Protein AF-A0A2N9MAU0-F1 (afdb_monomer)

Structure (mmCIF, N/CA/C/O backbone):
data_AF-A0A2N9MAU0-F1
#
_entry.id   AF-A0A2N9MAU0-F1
#
loop_
_atom_site.group_PDB
_atom_site.id
_atom_site.type_symbol
_atom_site.label_atom_id
_atom_site.label_alt_id
_atom_site.label_comp_id
_atom_site.label_asym_id
_atom_site.label_entity_id
_atom_site.label_seq_id
_atom_site.pdbx_PDB_ins_code
_atom_site.Cartn_x
_atom_site.Cartn_y
_atom_site.Cartn_z
_atom_site.occupancy
_atom_site.B_iso_or_equiv
_atom_site.auth_seq_id
_atom_site.auth_comp_id
_atom_site.auth_asym_id
_atom_site.auth_atom_id
_atom_site.pdbx_PDB_model_num
ATOM 1 N N . MET A 1 1 ? 0.879 -21.391 -25.773 1.00 65.50 1 MET A N 1
ATOM 2 C CA . MET A 1 1 ? 1.138 -20.990 -24.380 1.00 65.50 1 MET A CA 1
ATOM 3 C C . MET A 1 1 ? 0.069 -20.004 -23.925 1.00 65.50 1 MET A C 1
ATOM 5 O O . MET A 1 1 ? -0.002 -18.912 -24.496 1.00 65.50 1 MET A O 1
ATOM 9 N N . PRO A 1 2 ? -0.804 -20.419 -22.996 1.00 85.62 2 PRO A N 1
ATOM 10 C CA . PRO A 1 2 ? -1.676 -19.555 -22.210 1.00 85.62 2 PRO A CA 1
ATOM 11 C C . PRO A 1 2 ? -0.961 -18.333 -21.624 1.00 85.62 2 PRO A C 1
ATOM 13 O O . PRO A 1 2 ? 0.232 -18.361 -21.326 1.00 85.62 2 PRO A O 1
ATOM 16 N N . VAL A 1 3 ? -1.722 -17.258 -21.428 1.00 85.06 3 VAL A N 1
ATOM 17 C CA . VAL A 1 3 ? -1.251 -15.969 -20.896 1.00 85.06 3 VAL A CA 1
ATOM 18 C C . VAL A 1 3 ? -0.625 -16.118 -19.498 1.00 85.06 3 VAL A C 1
ATOM 20 O O . VAL A 1 3 ? 0.406 -15.516 -19.209 1.00 85.06 3 VAL A O 1
ATOM 23 N N . GLN A 1 4 ? -1.176 -16.995 -18.656 1.00 83.56 4 GLN A N 1
ATOM 24 C CA . GLN A 1 4 ? -0.613 -17.286 -17.334 1.00 83.56 4 GLN A CA 1
ATOM 25 C C . GLN A 1 4 ? 0.712 -18.063 -17.402 1.00 83.56 4 GLN A C 1
ATOM 27 O O . GLN A 1 4 ? 1.612 -17.825 -16.602 1.00 83.56 4 GLN A O 1
ATOM 32 N N . GLU A 1 5 ? 0.873 -18.964 -18.371 1.00 87.38 5 GLU A N 1
ATOM 33 C CA . GLU A 1 5 ? 2.132 -19.695 -18.559 1.00 87.38 5 GLU A CA 1
ATOM 34 C C . GLU A 1 5 ? 3.251 -18.768 -19.053 1.00 87.38 5 GLU A C 1
ATOM 36 O O . GLU A 1 5 ? 4.387 -18.903 -18.607 1.00 87.38 5 GLU A O 1
ATOM 41 N N . LEU A 1 6 ? 2.926 -17.768 -19.888 1.00 85.62 6 LEU A N 1
ATOM 42 C CA . LEU A 1 6 ? 3.852 -16.688 -20.267 1.00 85.62 6 LEU A CA 1
ATOM 43 C C . LEU A 1 6 ? 4.361 -15.920 -19.046 1.00 85.62 6 LEU A C 1
ATOM 45 O O . LEU A 1 6 ? 5.561 -15.678 -18.931 1.00 85.62 6 LEU A O 1
ATOM 49 N N . ALA A 1 7 ? 3.461 -15.575 -18.126 1.00 85.62 7 ALA A N 1
ATOM 50 C CA . ALA A 1 7 ? 3.820 -14.900 -16.886 1.00 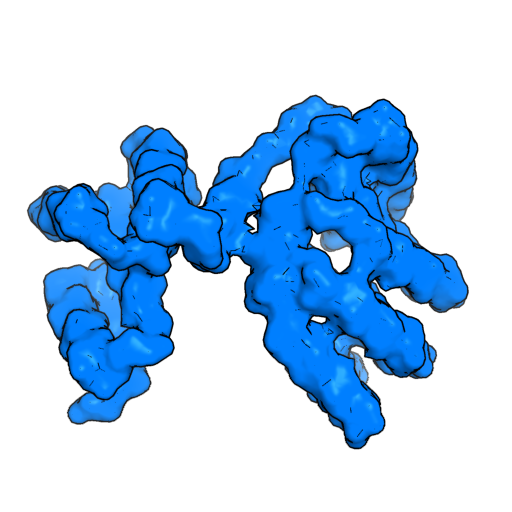85.62 7 ALA A CA 1
ATOM 51 C C . ALA A 1 7 ? 4.767 -15.735 -16.019 1.00 85.62 7 ALA A C 1
ATOM 53 O O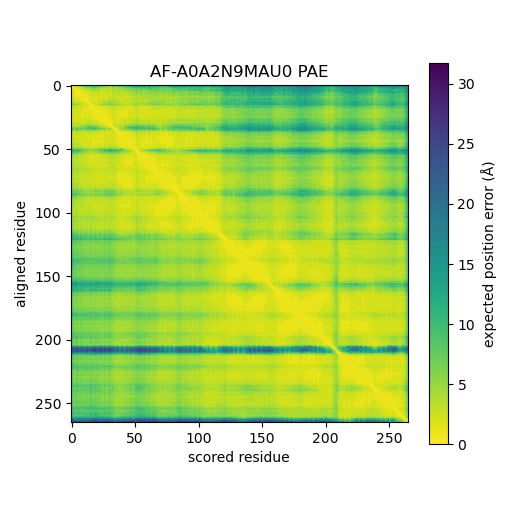 . ALA A 1 7 ? 5.795 -15.237 -15.569 1.00 85.62 7 ALA A O 1
ATOM 54 N N . ASN A 1 8 ? 4.420 -17.004 -15.803 1.00 87.25 8 ASN A N 1
ATOM 55 C CA . ASN A 1 8 ? 5.196 -17.901 -14.954 1.00 87.25 8 ASN A CA 1
ATOM 56 C C . ASN A 1 8 ? 6.583 -18.178 -15.559 1.00 87.25 8 ASN A C 1
ATOM 58 O O . ASN A 1 8 ? 7.582 -18.158 -14.846 1.00 87.25 8 ASN A O 1
ATOM 62 N N . ALA A 1 9 ? 6.657 -18.392 -16.876 1.00 89.56 9 ALA A N 1
ATOM 63 C CA . ALA A 1 9 ? 7.922 -18.597 -17.576 1.00 89.56 9 ALA A CA 1
ATOM 64 C C . ALA A 1 9 ? 8.821 -17.353 -17.511 1.00 89.56 9 ALA A C 1
ATOM 66 O O . ALA A 1 9 ? 10.016 -17.476 -17.250 1.00 89.56 9 ALA A O 1
ATOM 67 N N . ALA A 1 10 ? 8.255 -16.156 -17.695 1.00 90.44 10 ALA A N 1
ATOM 68 C CA . ALA A 1 10 ? 9.004 -14.911 -17.559 1.00 90.44 10 ALA A CA 1
ATOM 69 C C . ALA A 1 10 ? 9.575 -14.723 -16.146 1.00 90.44 10 ALA A C 1
ATOM 71 O O . ALA A 1 10 ? 10.727 -14.322 -16.004 1.00 90.44 10 ALA A O 1
ATOM 72 N N . GLU A 1 11 ? 8.800 -15.050 -15.109 1.00 88.38 11 GLU A N 1
ATOM 73 C CA . GLU A 1 11 ? 9.249 -14.950 -13.716 1.00 88.38 11 GLU A CA 1
ATOM 74 C C . GLU A 1 11 ? 10.459 -15.856 -13.450 1.00 88.38 11 GLU A C 1
ATOM 76 O O . GLU A 1 11 ? 11.456 -15.399 -12.895 1.00 88.38 11 GLU A O 1
ATOM 81 N N . LEU A 1 12 ? 10.423 -17.108 -13.924 1.00 89.50 12 LEU A N 1
ATOM 82 C CA . LEU A 1 12 ? 11.541 -18.053 -13.793 1.00 89.50 12 LEU A CA 1
ATOM 83 C C . LEU A 1 12 ? 12.806 -17.568 -14.515 1.00 89.50 12 LEU A C 1
ATOM 85 O O . LEU A 1 12 ? 13.921 -17.795 -14.048 1.00 89.50 12 LEU A O 1
ATOM 89 N N . LEU A 1 13 ? 12.636 -16.895 -15.652 1.00 91.56 13 LEU A N 1
ATOM 90 C CA . LEU A 1 13 ? 13.740 -16.418 -16.481 1.00 91.56 13 LEU A CA 1
ATOM 91 C C . LEU A 1 13 ? 14.280 -15.054 -16.040 1.00 91.56 13 LEU A C 1
ATOM 93 O O . LEU A 1 13 ? 15.379 -14.694 -16.444 1.00 91.56 13 LEU A O 1
ATOM 97 N N . SER A 1 14 ? 13.582 -14.312 -15.179 1.00 86.94 14 SER A N 1
ATOM 98 C CA . SER A 1 14 ? 14.003 -12.973 -14.727 1.00 86.94 14 SER A CA 1
ATOM 99 C C . SER A 1 14 ? 15.411 -12.953 -14.096 1.00 86.94 14 SER A C 1
ATOM 101 O O . SER A 1 14 ? 16.186 -12.003 -14.271 1.00 86.94 14 SER A O 1
ATOM 103 N N . ALA A 1 15 ? 15.795 -14.043 -13.428 1.00 84.56 15 ALA A N 1
ATOM 104 C CA . ALA A 1 15 ? 17.127 -14.215 -12.861 1.00 84.56 15 ALA A CA 1
ATOM 105 C C . ALA A 1 15 ? 18.172 -14.672 -13.896 1.00 84.56 15 ALA A C 1
ATOM 107 O O . ALA A 1 15 ? 19.302 -14.188 -13.861 1.00 84.56 15 ALA A O 1
ATOM 108 N N . ALA A 1 16 ? 17.799 -15.581 -14.803 1.00 87.81 16 ALA A N 1
ATOM 109 C CA . ALA A 1 16 ? 18.731 -16.311 -15.668 1.00 87.81 16 ALA A CA 1
ATOM 110 C C . ALA A 1 16 ? 18.896 -15.718 -17.081 1.00 87.81 16 ALA A C 1
ATOM 112 O O . ALA A 1 16 ? 19.994 -15.742 -17.626 1.00 87.81 16 ALA A O 1
ATOM 113 N N . ASP A 1 17 ? 17.821 -15.192 -17.670 1.00 93.12 17 ASP A N 1
ATOM 114 C CA . ASP A 1 17 ? 17.770 -14.647 -19.031 1.00 93.12 17 ASP A CA 1
ATOM 115 C C . ASP A 1 17 ? 16.733 -13.513 -19.096 1.00 93.12 17 ASP A C 1
ATOM 117 O O . ASP A 1 17 ? 15.560 -13.698 -19.445 1.00 93.12 17 ASP A O 1
ATOM 121 N N . LYS A 1 18 ? 17.175 -12.310 -18.717 1.00 93.19 18 LYS A N 1
ATOM 122 C CA . LYS A 1 18 ? 16.320 -11.118 -18.690 1.00 93.19 18 LYS A CA 1
ATOM 123 C C . LYS A 1 18 ? 15.778 -10.732 -20.075 1.00 93.19 18 LYS A C 1
ATOM 125 O O . LYS A 1 18 ? 14.587 -10.425 -20.140 1.00 93.19 18 LYS A O 1
ATOM 130 N N . PRO A 1 19 ? 16.559 -10.777 -21.176 1.00 95.81 19 PRO A N 1
ATOM 131 C CA . PRO A 1 19 ? 16.022 -10.542 -22.516 1.00 95.81 19 PRO A CA 1
ATOM 132 C C . PRO A 1 19 ? 14.880 -11.493 -22.894 1.00 95.81 19 PRO A C 1
ATOM 134 O O . PRO A 1 19 ? 13.866 -11.058 -23.450 1.00 95.81 19 PRO A O 1
ATOM 137 N N . LEU A 1 20 ? 15.007 -12.789 -22.585 1.00 95.00 20 LEU A N 1
ATOM 138 C CA . LEU A 1 20 ? 13.936 -13.743 -22.859 1.00 95.00 20 LEU A CA 1
ATOM 139 C C . LEU A 1 20 ? 12.726 -13.504 -21.953 1.00 95.00 20 LEU A C 1
ATOM 141 O O . LEU A 1 20 ? 11.597 -13.525 -22.446 1.00 95.00 20 LEU A O 1
ATOM 145 N N . ALA A 1 21 ? 12.943 -13.225 -20.665 1.00 95.56 21 ALA A N 1
ATOM 146 C CA . ALA A 1 21 ? 11.871 -12.855 -19.746 1.00 95.56 21 ALA A CA 1
ATOM 147 C C . ALA A 1 21 ? 11.079 -11.648 -20.273 1.00 95.56 21 ALA A C 1
ATOM 149 O O . ALA A 1 21 ? 9.853 -11.702 -20.361 1.00 95.56 21 ALA A O 1
ATOM 150 N N . GLU A 1 22 ? 11.768 -10.596 -20.717 1.00 96.25 22 GLU A N 1
ATOM 151 C CA . GLU A 1 22 ? 11.147 -9.400 -21.288 1.00 96.25 22 GLU A CA 1
ATOM 152 C C . GLU A 1 22 ? 10.294 -9.727 -22.516 1.00 96.25 22 GLU A C 1
ATOM 154 O O . GLU A 1 22 ? 9.134 -9.321 -22.605 1.00 96.25 22 GLU A O 1
ATOM 159 N N . LYS A 1 23 ? 10.836 -10.525 -23.443 1.00 96.00 23 LYS A N 1
ATOM 160 C CA . LYS A 1 23 ? 10.113 -10.960 -24.641 1.00 96.00 23 LYS A CA 1
ATOM 161 C C . LYS A 1 23 ? 8.807 -11.670 -24.280 1.00 96.00 23 LYS A C 1
ATOM 163 O O . LYS A 1 23 ? 7.787 -11.430 -24.925 1.00 96.00 23 LYS A O 1
ATOM 168 N N . LEU A 1 24 ? 8.823 -12.533 -23.265 1.00 94.75 24 LEU A N 1
ATOM 169 C CA . LEU A 1 24 ? 7.628 -13.244 -22.803 1.00 94.75 24 LEU A CA 1
ATOM 170 C C . LEU A 1 24 ? 6.616 -12.297 -22.146 1.00 94.75 24 LEU A C 1
ATOM 172 O O . LEU A 1 24 ? 5.418 -12.430 -22.400 1.00 94.75 24 LEU A O 1
ATOM 176 N N . LEU A 1 25 ? 7.076 -11.315 -21.364 1.00 94.38 25 LEU A N 1
ATOM 177 C CA . LEU A 1 25 ? 6.209 -10.294 -20.767 1.00 94.38 25 LEU A CA 1
ATOM 178 C C . LEU A 1 25 ? 5.526 -9.431 -21.834 1.00 94.38 25 LEU A C 1
ATOM 180 O O . LEU A 1 25 ? 4.312 -9.244 -21.771 1.00 94.38 25 LEU A O 1
ATOM 184 N N . LEU A 1 26 ? 6.267 -8.970 -22.846 1.00 94.25 26 LEU A N 1
ATOM 185 C CA . LEU A 1 26 ? 5.721 -8.185 -23.960 1.00 94.25 26 LEU A CA 1
ATOM 186 C C . LEU A 1 26 ? 4.721 -8.996 -24.797 1.00 94.25 26 LEU A C 1
ATOM 188 O O . LEU A 1 26 ? 3.679 -8.482 -25.204 1.00 94.25 26 LEU A O 1
ATOM 192 N N . GLN A 1 27 ? 4.992 -10.287 -25.019 1.00 93.56 27 GLN A N 1
ATOM 193 C CA . GLN A 1 27 ? 4.034 -11.190 -25.666 1.00 93.56 27 GLN A CA 1
ATOM 194 C C . GLN A 1 27 ? 2.764 -11.383 -24.833 1.00 93.56 27 GLN A C 1
ATOM 196 O O . GLN A 1 27 ? 1.671 -11.437 -25.396 1.00 93.56 27 GLN A O 1
ATOM 201 N N . GLY A 1 28 ? 2.901 -11.495 -23.510 1.00 91.88 28 GLY A N 1
ATOM 202 C CA . GLY A 1 28 ? 1.774 -11.538 -22.582 1.00 91.88 28 GLY A CA 1
ATOM 203 C C . GLY A 1 28 ? 0.926 -10.273 -22.671 1.00 91.88 28 GLY A C 1
ATOM 204 O O . GLY A 1 28 ? -0.283 -10.367 -22.867 1.00 91.88 28 GLY A O 1
ATOM 205 N N . GLN A 1 29 ? 1.567 -9.105 -22.636 1.00 92.12 29 GLN A N 1
ATOM 206 C CA . GLN A 1 29 ? 0.907 -7.802 -22.731 1.00 92.12 29 GLN A CA 1
ATOM 207 C C . GLN A 1 29 ? 0.140 -7.619 -24.039 1.00 92.12 29 GLN A C 1
ATOM 209 O O . GLN A 1 29 ? -0.999 -7.167 -24.021 1.00 92.12 29 GLN A O 1
ATOM 214 N N . ALA A 1 30 ? 0.721 -8.021 -25.171 1.00 91.38 30 ALA A N 1
ATOM 215 C CA . ALA A 1 30 ? 0.041 -7.936 -26.461 1.00 91.38 30 ALA A CA 1
ATOM 216 C C . ALA A 1 30 ? -1.213 -8.829 -26.539 1.00 91.38 30 ALA A C 1
ATOM 218 O O . ALA A 1 30 ? -2.140 -8.526 -27.286 1.00 91.38 30 ALA A O 1
ATOM 219 N N . ARG A 1 31 ? -1.243 -9.939 -25.789 1.00 90.88 31 ARG A N 1
ATOM 220 C CA . ARG A 1 31 ? -2.365 -10.894 -25.769 1.00 90.88 31 ARG A CA 1
ATOM 221 C C . ARG A 1 31 ? -3.424 -10.567 -24.727 1.00 90.88 31 ARG A C 1
ATOM 223 O O . ARG A 1 31 ? -4.573 -10.954 -24.905 1.00 90.88 31 ARG A O 1
ATOM 230 N N . ASP A 1 32 ? -3.031 -9.897 -23.653 1.00 88.75 32 ASP A N 1
ATOM 231 C CA . ASP A 1 32 ? -3.916 -9.483 -22.574 1.00 88.75 32 ASP A CA 1
ATOM 232 C C . ASP A 1 32 ? -3.514 -8.090 -22.061 1.00 88.75 32 ASP A C 1
ATOM 234 O O . ASP A 1 32 ? -2.823 -7.972 -21.043 1.00 88.75 32 ASP A O 1
ATOM 238 N N . PRO A 1 33 ? -3.924 -7.021 -22.768 1.00 85.12 33 PRO A N 1
ATOM 239 C CA . PRO A 1 33 ? -3.512 -5.657 -22.444 1.00 85.12 33 PRO A CA 1
ATOM 240 C C . PRO A 1 33 ? -4.061 -5.136 -21.112 1.00 85.12 33 PRO A C 1
ATOM 242 O O . PRO A 1 33 ? -3.547 -4.153 -20.592 1.00 85.12 33 PRO A O 1
ATOM 245 N N . GLN A 1 34 ? -5.111 -5.762 -20.567 1.00 79.88 34 GLN A N 1
ATOM 246 C CA . GLN A 1 34 ? -5.755 -5.327 -19.321 1.00 79.88 34 GLN A CA 1
ATOM 247 C C . GLN A 1 34 ? -5.081 -5.903 -18.068 1.00 79.88 34 GLN A C 1
ATOM 249 O O . GLN A 1 34 ? -5.390 -5.498 -16.946 1.00 79.88 34 GLN A O 1
ATOM 254 N N . SER A 1 35 ? -4.165 -6.853 -18.245 1.00 82.50 35 SER A N 1
ATOM 255 C CA . SER A 1 35 ? -3.421 -7.472 -17.154 1.00 82.50 35 SER A CA 1
ATOM 256 C C . SER A 1 35 ? -2.265 -6.605 -16.648 1.00 82.50 35 SER A C 1
ATOM 258 O O . SER A 1 35 ? -1.785 -5.689 -17.309 1.00 82.50 35 SER A O 1
ATOM 260 N N . LYS A 1 36 ? -1.745 -6.955 -15.466 1.00 85.00 36 LYS A N 1
ATOM 261 C CA . LYS A 1 36 ? -0.691 -6.223 -14.731 1.00 85.00 36 LYS A CA 1
ATOM 262 C C . LYS A 1 36 ? 0.729 -6.397 -15.317 1.00 85.00 36 LYS A C 1
ATOM 264 O O . LYS A 1 36 ? 1.701 -6.510 -14.568 1.00 85.00 36 LYS A O 1
ATOM 269 N N . TRP A 1 37 ? 0.872 -6.465 -16.642 1.00 91.44 37 TRP A N 1
ATOM 270 C CA . TRP A 1 37 ? 2.166 -6.614 -17.330 1.00 91.44 37 TRP A CA 1
ATOM 271 C C . TRP A 1 37 ? 3.139 -5.455 -17.103 1.00 91.44 37 TRP A C 1
ATOM 273 O O . TRP A 1 37 ? 4.309 -5.751 -16.840 1.00 91.44 37 TRP A O 1
ATOM 283 N N . PRO A 1 38 ? 2.697 -4.178 -17.103 1.00 93.31 38 PRO A N 1
ATOM 284 C CA . PRO A 1 38 ? 3.580 -3.047 -16.818 1.00 93.31 38 PRO A CA 1
ATOM 285 C C . PRO A 1 38 ? 4.306 -3.179 -15.476 1.00 93.31 38 PRO A C 1
ATOM 287 O O . PRO A 1 38 ? 5.494 -2.877 -15.384 1.00 93.31 38 PRO A O 1
ATOM 290 N N . ARG A 1 39 ? 3.647 -3.742 -14.450 1.00 92.19 39 ARG A N 1
ATOM 291 C CA . ARG A 1 39 ? 4.281 -4.004 -13.146 1.00 92.19 39 ARG A CA 1
ATOM 292 C C . ARG A 1 39 ? 5.418 -5.015 -13.239 1.00 92.19 39 ARG A C 1
ATOM 294 O O . ARG A 1 39 ? 6.479 -4.811 -12.655 1.00 92.19 39 ARG A O 1
ATOM 301 N N . ARG A 1 40 ? 5.204 -6.115 -13.969 1.00 93.25 40 ARG A N 1
ATOM 302 C CA . ARG A 1 40 ? 6.226 -7.160 -14.148 1.00 93.25 40 ARG A CA 1
ATOM 303 C C . ARG A 1 40 ? 7.424 -6.629 -14.929 1.00 93.25 40 ARG A C 1
ATOM 305 O O . ARG A 1 40 ? 8.556 -6.876 -14.531 1.00 93.25 40 ARG A O 1
ATOM 312 N N . LEU A 1 41 ? 7.175 -5.854 -15.987 1.00 95.56 41 LEU A N 1
ATOM 313 C CA . LEU A 1 41 ? 8.226 -5.184 -16.758 1.00 95.56 41 LEU A CA 1
ATOM 314 C C . LEU A 1 41 ? 8.993 -4.171 -15.902 1.00 95.56 41 LEU A C 1
ATOM 316 O O . LEU A 1 41 ? 10.220 -4.192 -15.890 1.00 95.56 41 LEU A O 1
ATOM 320 N N . GLY A 1 42 ? 8.288 -3.338 -15.131 1.00 95.81 42 GLY A N 1
ATOM 321 C CA . GLY A 1 42 ? 8.910 -2.363 -14.236 1.00 95.81 42 GLY A CA 1
ATOM 322 C C . GLY A 1 42 ? 9.832 -3.019 -13.204 1.00 95.81 42 GLY A C 1
ATOM 323 O O . GLY A 1 42 ? 10.959 -2.565 -13.015 1.00 95.81 42 GLY A O 1
ATOM 324 N N . ARG A 1 43 ? 9.400 -4.133 -12.596 1.00 94.81 43 ARG A N 1
ATOM 325 C CA . ARG A 1 43 ? 10.244 -4.929 -11.691 1.00 94.81 43 ARG A CA 1
ATOM 326 C C . ARG A 1 43 ? 11.459 -5.524 -12.411 1.00 94.81 43 ARG A C 1
ATOM 328 O O . ARG A 1 43 ? 12.572 -5.356 -11.923 1.00 94.81 43 ARG A O 1
ATOM 335 N N . LEU A 1 44 ? 11.268 -6.155 -13.575 1.00 95.62 44 LEU A N 1
ATOM 336 C CA . LEU A 1 44 ? 12.361 -6.743 -14.363 1.00 95.62 44 LEU A CA 1
ATOM 337 C C . LEU A 1 44 ? 13.434 -5.700 -14.709 1.00 95.62 44 LEU A C 1
ATOM 339 O O . LEU A 1 44 ? 14.629 -5.977 -14.605 1.00 95.62 44 LEU A O 1
ATOM 343 N N . TYR A 1 45 ? 13.022 -4.495 -15.108 1.00 96.75 45 TYR A N 1
ATOM 344 C CA . TYR A 1 45 ? 13.956 -3.415 -15.414 1.00 96.75 45 TYR A CA 1
ATOM 345 C C . TYR A 1 45 ? 14.655 -2.873 -14.167 1.00 96.75 45 TYR A C 1
ATOM 347 O O . TYR A 1 45 ? 15.854 -2.622 -14.223 1.00 96.75 45 TYR A O 1
ATOM 355 N N . ALA A 1 46 ? 13.968 -2.748 -13.031 1.00 95.25 46 ALA A N 1
ATOM 356 C CA . ALA A 1 46 ? 14.611 -2.357 -11.778 1.00 95.25 46 ALA A CA 1
ATOM 357 C C . ALA A 1 46 ? 15.672 -3.378 -11.322 1.00 95.25 46 ALA A C 1
ATOM 359 O O . ALA A 1 46 ? 16.783 -3.001 -10.952 1.00 95.25 46 ALA A O 1
ATOM 360 N N . GLU A 1 47 ? 15.361 -4.673 -11.413 1.00 93.06 47 GLU A N 1
ATOM 361 C CA . GLU A 1 47 ? 16.300 -5.761 -11.112 1.00 93.06 47 GLU A CA 1
ATOM 362 C C . GLU A 1 47 ? 17.480 -5.798 -12.090 1.00 93.06 47 GLU A C 1
ATOM 364 O O . GLU A 1 47 ? 18.599 -6.128 -11.700 1.00 93.06 47 GLU A O 1
ATOM 369 N N . ALA A 1 48 ? 17.255 -5.447 -13.360 1.00 94.69 48 ALA A N 1
ATOM 370 C CA . ALA A 1 48 ? 18.325 -5.286 -14.337 1.00 94.69 48 ALA A CA 1
ATOM 371 C C . ALA A 1 48 ? 19.289 -4.166 -13.948 1.00 94.69 48 ALA A C 1
ATOM 373 O O . ALA A 1 48 ? 20.496 -4.382 -13.985 1.00 94.69 48 ALA A O 1
ATOM 374 N N . LEU A 1 49 ? 18.765 -3.003 -13.545 1.00 94.69 49 LEU A N 1
ATOM 375 C CA . LEU A 1 49 ? 19.584 -1.868 -13.117 1.00 94.69 49 LEU A CA 1
ATOM 376 C C . LEU A 1 49 ? 20.443 -2.215 -11.898 1.00 94.69 49 LEU A C 1
ATOM 378 O O . LEU A 1 49 ? 21.619 -1.875 -11.875 1.00 94.69 49 LEU A O 1
ATOM 382 N N . ALA A 1 50 ? 19.878 -2.917 -10.913 1.00 90.56 50 ALA A N 1
ATOM 383 C CA . ALA A 1 50 ? 20.593 -3.325 -9.702 1.00 90.56 50 ALA A CA 1
ATOM 384 C C . ALA A 1 50 ? 21.516 -4.551 -9.894 1.00 90.56 50 ALA A C 1
ATOM 386 O O . ALA A 1 50 ? 22.235 -4.929 -8.968 1.00 90.56 50 ALA A O 1
ATOM 387 N N . GLY A 1 51 ? 21.462 -5.209 -11.055 1.00 87.00 51 GLY A N 1
ATOM 388 C CA . GLY A 1 51 ? 22.187 -6.443 -11.348 1.00 87.00 51 GLY A CA 1
ATOM 389 C C . GLY A 1 51 ? 23.575 -6.233 -11.963 1.00 87.00 51 GLY A C 1
ATOM 390 O O . GLY A 1 51 ? 23.986 -5.124 -12.285 1.00 87.00 51 GLY A O 1
ATOM 391 N N . ALA A 1 52 ? 24.302 -7.337 -12.164 1.00 76.44 52 ALA A N 1
ATOM 392 C CA . ALA A 1 52 ? 25.663 -7.320 -12.714 1.00 76.44 52 ALA A CA 1
ATOM 393 C C . ALA A 1 52 ? 25.734 -7.236 -14.256 1.00 76.44 52 ALA A C 1
ATOM 395 O O . ALA A 1 52 ? 26.800 -6.960 -14.806 1.00 76.44 52 ALA A O 1
ATOM 396 N N . ASP A 1 53 ? 24.630 -7.484 -14.972 1.00 87.06 53 ASP A N 1
ATOM 397 C CA . ASP A 1 53 ? 24.593 -7.411 -16.439 1.00 87.06 53 ASP A CA 1
ATOM 398 C C . ASP A 1 53 ? 24.473 -5.955 -16.912 1.00 87.06 53 ASP A C 1
ATOM 400 O O . ASP A 1 53 ? 23.379 -5.418 -17.101 1.00 87.06 53 ASP A O 1
ATOM 404 N N . ALA A 1 54 ? 25.625 -5.320 -17.126 1.00 87.94 54 ALA A N 1
ATOM 405 C CA . ALA A 1 54 ? 25.709 -3.927 -17.553 1.00 87.94 54 ALA A CA 1
ATOM 406 C C . ALA A 1 54 ? 25.075 -3.663 -18.934 1.00 87.94 54 ALA A C 1
ATOM 408 O O . ALA A 1 54 ? 24.574 -2.562 -19.179 1.00 87.94 54 ALA A O 1
ATOM 409 N N . ALA A 1 55 ? 25.083 -4.646 -19.844 1.00 92.38 55 ALA A N 1
ATOM 410 C CA . ALA A 1 55 ? 24.538 -4.468 -21.187 1.00 92.38 55 ALA A CA 1
ATOM 411 C C . ALA A 1 55 ? 23.010 -4.389 -21.137 1.00 92.38 55 ALA A C 1
ATOM 413 O O . ALA A 1 55 ? 22.414 -3.455 -21.682 1.00 92.38 55 ALA A O 1
ATOM 414 N N . TYR A 1 56 ? 22.377 -5.325 -20.427 1.00 93.56 56 TYR A N 1
ATOM 415 C CA . TYR A 1 56 ? 20.930 -5.306 -20.263 1.00 93.56 56 TYR A CA 1
ATOM 416 C C . TYR A 1 56 ? 20.465 -4.179 -19.328 1.00 93.56 56 TYR A C 1
ATOM 418 O O . TYR A 1 56 ? 19.441 -3.555 -19.605 1.00 93.56 56 TYR A O 1
ATOM 426 N N . ALA A 1 57 ? 21.236 -3.825 -18.293 1.00 94.19 57 ALA A N 1
ATOM 427 C CA . ALA A 1 57 ? 20.953 -2.662 -17.447 1.00 94.19 57 ALA A CA 1
ATOM 428 C C . ALA A 1 57 ? 20.868 -1.358 -18.261 1.00 94.19 57 ALA A C 1
ATOM 430 O O . ALA A 1 57 ? 19.939 -0.571 -18.080 1.00 94.19 57 ALA A O 1
ATOM 431 N N . LYS A 1 58 ? 21.787 -1.147 -19.216 1.00 95.00 58 LYS A N 1
ATOM 432 C CA . LYS A 1 58 ? 21.757 0.023 -20.108 1.00 95.00 58 LYS A CA 1
ATOM 433 C C . LYS A 1 58 ? 20.496 0.053 -20.976 1.00 95.00 58 LYS A C 1
ATOM 435 O O . LYS A 1 58 ? 19.879 1.107 -21.116 1.00 95.00 58 LYS A O 1
ATOM 440 N N . LEU A 1 59 ? 20.093 -1.095 -21.524 1.00 95.56 59 LEU A N 1
ATOM 441 C CA . LEU A 1 59 ? 18.853 -1.209 -22.300 1.00 95.56 59 LEU A CA 1
ATOM 442 C C . LEU A 1 59 ? 17.617 -0.946 -21.432 1.00 95.56 59 LEU A C 1
ATOM 444 O O . LEU A 1 59 ? 16.733 -0.197 -21.839 1.00 95.56 59 LEU A O 1
ATOM 448 N N . ALA A 1 60 ? 17.567 -1.517 -20.228 1.00 96.19 60 ALA A N 1
ATOM 449 C CA . ALA A 1 60 ? 16.488 -1.293 -19.272 1.00 96.19 60 ALA A CA 1
ATOM 450 C C . ALA A 1 60 ? 16.370 0.194 -18.901 1.00 96.19 60 ALA A C 1
ATOM 452 O O . ALA A 1 60 ? 15.270 0.746 -18.906 1.00 96.19 60 ALA A O 1
ATOM 453 N N . ARG A 1 61 ? 17.505 0.867 -18.656 1.00 95.81 61 ARG A N 1
ATOM 454 C CA . ARG A 1 61 ? 17.551 2.308 -18.380 1.00 95.81 61 ARG A CA 1
ATOM 455 C C . ARG A 1 61 ? 16.950 3.120 -19.524 1.00 95.81 61 ARG A C 1
ATOM 457 O O . ARG A 1 61 ? 16.079 3.946 -19.270 1.00 95.81 61 ARG A O 1
ATOM 464 N N . GLN A 1 62 ? 17.376 2.849 -20.757 1.00 96.88 62 GLN A N 1
ATOM 465 C CA . GLN A 1 62 ? 16.873 3.533 -21.948 1.00 96.88 62 GLN A CA 1
ATOM 466 C C . GLN A 1 62 ? 15.360 3.333 -22.114 1.00 96.88 62 GLN A C 1
ATOM 468 O O . GLN A 1 62 ? 14.622 4.300 -22.280 1.00 96.88 62 GLN A O 1
ATOM 473 N N . LYS A 1 63 ? 14.873 2.092 -21.988 1.00 97.06 63 LYS A N 1
ATOM 474 C CA . LYS A 1 63 ? 13.437 1.784 -22.096 1.00 97.06 63 LYS A CA 1
ATOM 475 C C . LYS A 1 63 ? 12.608 2.518 -21.050 1.00 97.06 63 LYS A C 1
ATOM 477 O O . LYS A 1 63 ? 11.522 2.999 -21.351 1.00 97.06 63 LYS A O 1
ATOM 482 N N . LEU A 1 64 ? 13.121 2.625 -19.827 1.00 97.19 64 LEU A N 1
ATOM 483 C CA . LEU A 1 64 ? 12.477 3.400 -18.774 1.00 97.19 64 LEU A CA 1
ATOM 484 C C . LEU A 1 64 ? 12.492 4.907 -19.074 1.00 97.19 64 LEU A C 1
ATOM 486 O O . LEU A 1 64 ? 11.502 5.583 -18.824 1.00 97.19 64 LEU A O 1
ATOM 490 N N . GLU A 1 65 ? 13.575 5.449 -19.630 1.00 95.25 65 GLU A N 1
ATOM 491 C CA . GLU A 1 65 ? 13.656 6.866 -20.021 1.00 95.25 65 GLU A CA 1
ATOM 492 C C . GLU A 1 65 ? 12.734 7.225 -21.196 1.00 95.25 65 GLU A C 1
ATOM 494 O O . GLU A 1 65 ? 12.231 8.348 -21.262 1.00 95.25 65 GLU A O 1
ATOM 499 N N . GLU A 1 66 ? 12.476 6.283 -22.098 1.00 96.31 66 GLU A N 1
ATOM 500 C CA . GLU A 1 66 ? 11.583 6.448 -23.251 1.00 96.31 66 GLU A CA 1
ATOM 501 C C . GLU A 1 66 ? 10.117 6.107 -22.927 1.00 96.31 66 GLU A C 1
ATOM 503 O O . GLU A 1 66 ? 9.215 6.470 -23.684 1.00 96.31 66 GLU A O 1
ATOM 508 N N . SER A 1 67 ? 9.859 5.442 -21.796 1.00 96.50 67 SER A N 1
ATOM 509 C CA . SER A 1 67 ? 8.521 4.984 -21.424 1.00 96.50 67 SER A CA 1
ATOM 510 C C . SER A 1 67 ? 7.538 6.143 -21.233 1.00 96.50 67 SER A C 1
ATOM 512 O O . SER A 1 67 ? 7.851 7.173 -20.625 1.00 96.50 67 SER A O 1
ATOM 514 N N . GLN A 1 68 ? 6.319 5.919 -21.723 1.00 96.19 68 GLN A N 1
ATOM 515 C CA . GLN A 1 68 ? 5.128 6.735 -21.469 1.00 96.19 68 GLN A CA 1
ATOM 516 C C . GLN A 1 68 ? 4.081 5.971 -20.642 1.00 96.19 68 GLN A C 1
ATOM 518 O O . GLN A 1 68 ? 2.955 6.431 -20.491 1.00 96.19 68 GLN A O 1
ATOM 523 N N . ASP A 1 69 ? 4.439 4.790 -20.129 1.00 95.50 69 ASP A N 1
ATOM 524 C CA . ASP A 1 69 ? 3.572 3.971 -19.286 1.00 95.50 69 ASP A CA 1
ATOM 525 C C . ASP A 1 69 ? 3.792 4.343 -17.804 1.00 95.50 69 ASP A C 1
ATOM 527 O O . ASP A 1 69 ? 4.855 4.030 -17.243 1.00 95.50 69 ASP A O 1
ATOM 531 N N . PRO A 1 70 ? 2.823 5.020 -17.154 1.00 95.88 70 PRO A N 1
ATOM 532 C CA . PRO A 1 70 ? 2.961 5.459 -15.771 1.00 95.88 70 PRO A CA 1
ATOM 533 C C . PRO A 1 70 ? 2.976 4.289 -14.779 1.00 95.88 70 PRO A C 1
ATOM 535 O O . PRO A 1 70 ? 3.618 4.396 -13.737 1.00 95.88 70 PRO A O 1
ATOM 538 N N . GLU A 1 71 ? 2.322 3.160 -15.070 1.00 95.19 71 GLU A N 1
ATOM 539 C CA . GLU A 1 71 ? 2.334 1.996 -14.175 1.00 95.19 71 GLU A CA 1
ATOM 540 C C . GLU A 1 71 ? 3.696 1.293 -14.207 1.00 95.19 71 GLU A C 1
ATOM 542 O O . GLU A 1 71 ? 4.220 0.896 -13.157 1.00 95.19 71 GLU A O 1
ATOM 547 N N . LEU A 1 72 ? 4.300 1.195 -15.394 1.00 96.62 72 LEU A N 1
ATOM 548 C CA . LEU A 1 72 ? 5.662 0.694 -15.567 1.00 96.62 72 LEU A CA 1
ATOM 549 C C . LEU A 1 72 ? 6.662 1.570 -14.803 1.00 96.62 72 LEU A C 1
ATOM 551 O O . LEU A 1 72 ? 7.455 1.048 -14.016 1.00 96.62 72 LEU A O 1
ATOM 555 N N . LEU A 1 73 ? 6.596 2.892 -14.993 1.00 98.19 73 LEU A N 1
ATOM 556 C CA . LEU A 1 73 ? 7.487 3.859 -14.347 1.00 98.19 73 LEU A CA 1
ATOM 557 C C . LEU A 1 73 ? 7.320 3.888 -12.825 1.00 98.19 73 LEU A C 1
ATOM 559 O O . LEU A 1 73 ? 8.316 3.846 -12.108 1.00 98.19 73 LEU A O 1
ATOM 563 N N . ALA A 1 74 ? 6.083 3.894 -12.323 1.00 97.25 74 ALA A N 1
ATOM 564 C CA . ALA A 1 74 ? 5.805 3.841 -10.890 1.00 97.25 74 ALA A CA 1
ATOM 565 C C . ALA A 1 74 ? 6.374 2.571 -10.246 1.00 97.25 74 ALA A C 1
ATOM 567 O O . ALA A 1 74 ? 7.001 2.624 -9.186 1.00 97.25 74 ALA A O 1
ATOM 568 N N . THR A 1 75 ? 6.188 1.424 -10.907 1.00 96.25 75 THR A N 1
ATOM 569 C CA . THR A 1 75 ? 6.677 0.142 -10.394 1.00 96.25 75 THR A CA 1
ATOM 570 C C . THR A 1 75 ? 8.200 0.082 -10.423 1.00 96.25 75 THR A C 1
ATOM 572 O O . THR A 1 75 ? 8.813 -0.247 -9.409 1.00 96.25 75 THR A O 1
ATOM 575 N N . ALA A 1 76 ? 8.822 0.438 -11.550 1.00 97.38 76 ALA A N 1
ATOM 576 C CA . ALA A 1 76 ? 10.276 0.491 -11.659 1.00 97.38 76 ALA A CA 1
ATOM 577 C C . ALA A 1 76 ? 10.875 1.462 -10.637 1.00 97.38 76 ALA A C 1
ATOM 579 O O . ALA A 1 76 ? 11.822 1.110 -9.941 1.00 97.38 76 ALA A O 1
ATOM 580 N N . GLY A 1 77 ? 10.282 2.649 -10.492 1.00 97.31 77 GLY A N 1
ATOM 581 C CA . GLY A 1 77 ? 10.713 3.660 -9.536 1.00 97.31 77 GLY A CA 1
ATOM 582 C C . GLY A 1 77 ? 10.724 3.150 -8.098 1.00 97.31 77 GLY A C 1
ATOM 583 O O . GLY A 1 77 ? 11.731 3.298 -7.409 1.00 97.31 77 GLY A O 1
ATOM 584 N N . HIS A 1 78 ? 9.661 2.460 -7.676 1.00 95.19 78 HIS A N 1
ATOM 585 C CA . HIS A 1 78 ? 9.600 1.839 -6.353 1.00 95.19 78 HIS A CA 1
ATOM 586 C C . HIS A 1 78 ? 10.711 0.802 -6.132 1.00 95.19 78 HIS A C 1
ATOM 588 O O . HIS A 1 78 ? 11.427 0.877 -5.135 1.00 95.19 78 HIS A O 1
ATOM 594 N N . PHE A 1 79 ? 10.887 -0.146 -7.058 1.00 95.00 79 PHE A N 1
ATOM 595 C CA . PHE A 1 79 ? 11.893 -1.200 -6.894 1.00 95.00 79 PHE A CA 1
ATOM 596 C C . PHE A 1 79 ? 13.323 -0.656 -6.957 1.00 95.00 79 PHE A C 1
ATOM 598 O O . PHE A 1 79 ? 14.170 -1.089 -6.178 1.00 95.00 79 PHE A O 1
ATOM 605 N N . VAL A 1 80 ? 13.587 0.318 -7.834 1.00 96.31 80 VAL A N 1
ATOM 606 C CA . VAL A 1 80 ? 14.880 1.011 -7.912 1.00 96.31 80 VAL A CA 1
ATOM 607 C C . VAL A 1 80 ? 15.168 1.755 -6.607 1.00 96.31 80 VAL A C 1
ATOM 609 O O . VAL A 1 80 ? 16.278 1.643 -6.089 1.00 96.31 80 VAL A O 1
ATOM 612 N N . PHE A 1 81 ? 14.170 2.434 -6.030 1.00 95.81 81 PHE A N 1
ATOM 613 C CA . PHE A 1 81 ? 14.306 3.142 -4.756 1.00 95.81 81 PHE A CA 1
ATOM 614 C C . PHE A 1 81 ? 14.738 2.221 -3.608 1.00 95.81 81 PHE A C 1
ATOM 616 O O . PHE A 1 81 ? 15.584 2.601 -2.803 1.00 95.81 81 PHE A O 1
ATOM 623 N N . THR A 1 82 ? 14.169 1.015 -3.536 1.00 91.56 82 THR A N 1
ATOM 624 C CA . THR A 1 82 ? 14.468 0.030 -2.481 1.00 91.56 82 THR A CA 1
ATOM 625 C C . THR A 1 82 ? 15.670 -0.866 -2.785 1.00 91.56 82 THR A C 1
ATOM 627 O O . THR A 1 82 ? 16.004 -1.734 -1.983 1.00 91.56 82 THR A O 1
ATOM 630 N N . SER A 1 83 ? 16.283 -0.722 -3.960 1.00 91.00 83 SER A N 1
ATOM 631 C CA . SER A 1 83 ? 17.411 -1.555 -4.378 1.00 91.00 83 SER A CA 1
ATOM 632 C C . SER A 1 83 ? 18.742 -1.065 -3.800 1.00 91.00 83 SER A C 1
ATOM 634 O O . SER A 1 83 ? 18.860 0.062 -3.327 1.00 91.00 83 SER A O 1
ATOM 636 N N . ASN A 1 84 ? 19.780 -1.897 -3.918 1.00 87.31 84 ASN A N 1
ATOM 637 C CA . ASN A 1 84 ? 21.157 -1.528 -3.566 1.00 87.31 84 ASN A CA 1
ATOM 638 C C . ASN A 1 84 ? 21.876 -0.734 -4.677 1.00 87.31 84 ASN A C 1
ATOM 640 O O . ASN A 1 84 ? 23.097 -0.582 -4.628 1.00 87.31 84 ASN A O 1
ATOM 644 N N . LEU A 1 85 ? 21.153 -0.273 -5.705 1.00 89.25 85 LEU A N 1
ATOM 645 C CA . LEU A 1 85 ? 21.723 0.526 -6.786 1.00 89.25 85 LEU A CA 1
ATOM 646 C C . LEU A 1 85 ? 22.289 1.847 -6.225 1.00 89.25 85 LEU A C 1
ATOM 648 O O . LEU A 1 85 ? 21.565 2.549 -5.510 1.00 89.25 85 LEU A O 1
ATOM 652 N N . PRO A 1 86 ? 23.531 2.240 -6.573 1.00 89.75 86 PRO A N 1
ATOM 653 C CA . PRO A 1 86 ? 24.030 3.582 -6.287 1.00 89.75 86 PRO A CA 1
ATOM 654 C C . PRO A 1 86 ? 23.077 4.646 -6.841 1.00 89.75 86 PRO A C 1
ATOM 656 O O . PRO A 1 86 ? 22.623 4.546 -7.977 1.00 89.75 86 PRO A O 1
ATOM 659 N N . ASP A 1 87 ? 22.730 5.638 -6.024 1.00 91.00 87 ASP A N 1
ATOM 660 C CA . ASP A 1 87 ? 21.732 6.670 -6.343 1.00 91.00 87 ASP A CA 1
ATOM 661 C C . ASP A 1 87 ? 20.317 6.139 -6.653 1.00 91.00 87 ASP A C 1
ATOM 663 O O . ASP A 1 87 ? 19.454 6.887 -7.122 1.00 91.00 87 ASP A O 1
ATOM 667 N N . GLY A 1 88 ? 20.024 4.874 -6.326 1.00 92.81 88 GLY A N 1
ATOM 668 C CA . GLY A 1 88 ? 18.722 4.243 -6.552 1.00 92.81 88 GLY A CA 1
ATOM 669 C C . GLY A 1 88 ? 17.563 5.012 -5.917 1.00 92.81 88 GLY A C 1
ATOM 670 O O . GLY A 1 88 ? 16.499 5.130 -6.517 1.00 92.81 88 GLY A O 1
ATOM 671 N N . GLN A 1 89 ? 17.771 5.646 -4.760 1.00 94.19 89 GLN A N 1
ATOM 672 C CA . GLN A 1 89 ? 16.742 6.488 -4.142 1.00 94.19 89 GLN A CA 1
ATOM 673 C C . GLN A 1 89 ? 16.386 7.714 -4.993 1.00 94.19 89 GLN A C 1
ATOM 675 O O . GLN A 1 89 ? 15.208 8.026 -5.166 1.00 94.19 89 GLN A O 1
ATOM 680 N N . VAL A 1 90 ? 17.391 8.409 -5.534 1.00 95.44 90 VAL A N 1
ATOM 681 C CA . VAL A 1 90 ? 17.185 9.582 -6.399 1.00 95.44 90 VAL A CA 1
ATOM 682 C C . VAL A 1 90 ? 16.523 9.142 -7.700 1.00 95.44 90 VAL A C 1
ATOM 684 O O . VAL A 1 90 ? 15.529 9.723 -8.135 1.00 95.44 90 VAL A O 1
ATOM 687 N N . LEU A 1 91 ? 17.034 8.060 -8.285 1.00 95.69 91 LEU A N 1
ATOM 688 C CA . LEU A 1 91 ? 16.549 7.525 -9.546 1.00 95.69 91 LEU A CA 1
ATOM 689 C C . LEU A 1 91 ? 15.108 7.019 -9.462 1.00 95.69 91 LEU A C 1
ATOM 691 O O . LEU A 1 91 ? 14.291 7.292 -10.341 1.00 95.69 91 LEU A O 1
ATOM 695 N N . GLY A 1 92 ? 14.797 6.304 -8.383 1.00 96.25 92 GLY A N 1
ATOM 696 C CA . GLY A 1 92 ? 13.471 5.780 -8.107 1.00 96.25 92 GLY A CA 1
ATOM 697 C C . GLY A 1 92 ? 12.437 6.891 -7.941 1.00 96.25 92 GLY A C 1
ATOM 698 O O . GLY A 1 92 ? 11.377 6.830 -8.564 1.00 96.25 92 GLY A O 1
ATOM 699 N N . LYS A 1 93 ? 12.777 7.953 -7.190 1.00 96.75 93 LYS A N 1
ATOM 700 C CA . LYS A 1 93 ? 11.943 9.165 -7.061 1.00 96.75 93 LYS A CA 1
ATOM 701 C C . LYS A 1 93 ? 11.663 9.809 -8.410 1.00 96.75 93 LYS A C 1
ATOM 703 O O . LYS A 1 93 ? 10.498 10.034 -8.723 1.00 96.75 93 LYS A O 1
ATOM 708 N N . ALA A 1 94 ? 12.685 10.004 -9.240 1.00 97.38 94 ALA A N 1
ATOM 709 C CA . ALA A 1 94 ? 12.514 10.610 -10.559 1.00 97.38 94 ALA A CA 1
ATOM 710 C C . ALA A 1 94 ? 11.537 9.822 -11.456 1.00 97.38 94 ALA A C 1
ATOM 712 O O . ALA A 1 94 ? 10.726 10.415 -12.168 1.00 97.38 94 ALA A O 1
ATOM 713 N N . TYR A 1 95 ? 11.566 8.486 -11.408 1.00 98.19 95 TYR A N 1
ATOM 714 C CA . TYR A 1 95 ? 10.614 7.664 -12.161 1.00 98.19 95 TYR A CA 1
ATOM 715 C C . TYR A 1 95 ? 9.180 7.762 -11.639 1.00 98.19 95 TYR A C 1
ATOM 717 O O . TYR A 1 95 ? 8.252 7.861 -12.442 1.00 98.19 95 TYR A O 1
ATOM 725 N N . VAL A 1 96 ? 8.987 7.774 -10.317 1.00 97.88 96 VAL A N 1
ATOM 726 C CA . VAL A 1 96 ? 7.657 7.958 -9.716 1.00 97.88 96 VAL A CA 1
ATOM 727 C C . VAL A 1 96 ? 7.106 9.355 -10.015 1.00 97.88 96 VAL A C 1
ATOM 729 O O . VAL A 1 96 ? 5.939 9.491 -10.375 1.00 97.88 96 VAL A O 1
ATOM 732 N N . GLU A 1 97 ? 7.938 10.393 -9.938 1.00 97.69 97 GLU A N 1
ATOM 733 C CA . GLU A 1 97 ? 7.551 11.763 -10.289 1.00 97.69 97 GLU A CA 1
ATOM 734 C C . GLU A 1 97 ? 7.149 11.877 -11.757 1.00 97.69 97 GLU A C 1
ATOM 736 O O . GLU A 1 97 ? 6.112 12.461 -12.068 1.00 97.69 97 GLU A O 1
ATOM 741 N N . ARG A 1 98 ? 7.909 11.259 -12.667 1.00 98.19 98 ARG A N 1
ATOM 742 C CA . ARG A 1 98 ? 7.540 11.220 -14.083 1.00 98.19 98 ARG A CA 1
ATOM 743 C C . ARG A 1 98 ? 6.236 10.459 -14.317 1.00 98.19 98 ARG A C 1
ATOM 745 O O . ARG A 1 98 ? 5.421 10.906 -15.117 1.00 98.19 98 ARG A O 1
ATOM 752 N N . ALA A 1 99 ? 6.000 9.354 -13.608 1.00 98.12 99 ALA A N 1
ATOM 753 C CA . ALA A 1 99 ? 4.725 8.642 -13.679 1.00 98.12 99 ALA A CA 1
ATOM 754 C C . ALA A 1 99 ? 3.543 9.544 -13.280 1.00 98.12 99 ALA A C 1
ATOM 756 O O . ALA A 1 99 ? 2.526 9.542 -13.967 1.00 98.12 99 ALA A O 1
ATOM 757 N N . LEU A 1 100 ? 3.701 10.358 -12.230 1.00 97.56 100 LEU A N 1
ATOM 758 C CA . LEU A 1 100 ? 2.691 11.332 -11.792 1.00 97.56 100 LEU A CA 1
ATOM 759 C C . LEU A 1 100 ? 2.533 12.519 -12.752 1.00 97.56 100 LEU A C 1
ATOM 761 O O . LEU A 1 100 ? 1.450 13.087 -12.843 1.00 97.56 100 LEU A O 1
ATOM 765 N N . GLN A 1 101 ? 3.587 12.914 -13.470 1.00 97.69 101 GLN A N 1
ATOM 766 C CA . GLN A 1 101 ? 3.485 13.930 -14.524 1.00 97.69 101 GLN A CA 1
ATOM 767 C C . GLN A 1 101 ? 2.693 13.418 -15.733 1.00 97.69 101 GLN A C 1
ATOM 769 O O . GLN A 1 101 ? 1.935 14.180 -16.330 1.00 97.69 101 GLN A O 1
ATOM 774 N N . LEU A 1 102 ? 2.870 12.143 -16.092 1.00 97.81 102 LEU A N 1
ATOM 775 C CA . LEU A 1 102 ? 2.153 11.502 -17.199 1.00 97.81 102 LEU A CA 1
ATOM 776 C C . LEU A 1 102 ? 0.696 11.206 -16.848 1.00 97.81 102 LEU A C 1
ATOM 778 O O . LEU A 1 102 ? -0.191 11.415 -17.672 1.00 97.81 102 LEU A O 1
ATOM 782 N N . ASP A 1 103 ? 0.456 10.737 -15.627 1.00 97.12 103 ASP A N 1
ATOM 783 C CA . ASP A 1 103 ? -0.875 10.481 -15.097 1.00 97.12 103 ASP A CA 1
ATOM 784 C C . ASP A 1 103 ? -0.963 10.939 -13.629 1.00 97.12 103 ASP A C 1
ATOM 786 O O . ASP A 1 103 ? -0.619 10.184 -12.711 1.00 97.12 103 ASP A O 1
ATOM 790 N N . PRO A 1 104 ? -1.472 12.163 -13.387 1.00 96.31 104 PRO A N 1
ATOM 791 C CA . PRO A 1 104 ? -1.670 12.698 -12.042 1.00 96.31 104 PRO A CA 1
ATOM 792 C C . PRO A 1 104 ? -2.693 11.941 -11.185 1.00 96.31 104 PRO A C 1
ATOM 794 O O . PRO A 1 104 ? -2.871 12.304 -10.028 1.00 96.31 104 PRO A O 1
ATOM 797 N N . GLN A 1 105 ? -3.419 10.962 -11.738 1.00 93.19 105 GLN A N 1
ATOM 798 C CA . GLN A 1 105 ? -4.370 10.109 -11.013 1.00 93.19 105 GLN A CA 1
ATOM 799 C C . GLN A 1 105 ? -3.877 8.657 -10.904 1.00 93.19 105 GLN A C 1
ATOM 801 O O . GLN A 1 105 ? -4.620 7.777 -10.457 1.00 93.19 105 GLN A O 1
ATOM 806 N N . SER A 1 106 ? -2.623 8.391 -11.285 1.00 92.94 106 SER A N 1
ATOM 807 C CA . SER A 1 106 ? -2.039 7.053 -11.263 1.00 92.94 106 SER A CA 1
ATOM 808 C C . SER A 1 106 ? -1.963 6.506 -9.838 1.00 92.94 106 SER A C 1
ATOM 810 O O . SER A 1 106 ? -1.077 6.854 -9.052 1.00 92.94 106 SER A O 1
ATOM 812 N N . VAL A 1 107 ? -2.879 5.586 -9.516 1.00 91.19 107 VAL A N 1
ATOM 813 C CA . VAL A 1 107 ? -2.895 4.847 -8.243 1.00 91.19 107 VAL A CA 1
ATOM 814 C C . VAL A 1 107 ? -1.538 4.178 -7.961 1.00 91.19 107 VAL A C 1
ATOM 816 O O . VAL A 1 107 ? -1.031 4.350 -6.852 1.00 91.19 107 VAL A O 1
ATOM 819 N N . PRO A 1 108 ? -0.893 3.465 -8.913 1.00 91.12 108 PRO A N 1
ATOM 820 C CA . PRO A 1 108 ? 0.436 2.896 -8.687 1.00 91.12 108 PRO A CA 1
ATOM 821 C C . PRO A 1 108 ? 1.507 3.940 -8.349 1.00 91.12 108 PRO A C 1
ATOM 823 O O . PRO A 1 108 ? 2.365 3.666 -7.512 1.00 91.12 108 PRO A O 1
ATOM 826 N N . ALA A 1 109 ? 1.468 5.122 -8.973 1.00 95.25 109 ALA A N 1
ATOM 827 C CA . ALA A 1 109 ? 2.466 6.164 -8.746 1.00 95.25 109 ALA A CA 1
ATOM 828 C C . ALA A 1 109 ? 2.293 6.838 -7.381 1.00 95.25 109 ALA A C 1
ATOM 830 O O . ALA A 1 109 ? 3.268 6.985 -6.645 1.00 95.25 109 ALA A O 1
ATOM 831 N N . HIS A 1 110 ? 1.056 7.152 -6.992 1.00 94.75 110 HIS A N 1
ATOM 832 C CA . HIS A 1 110 ? 0.757 7.632 -5.643 1.00 94.75 110 HIS A CA 1
ATOM 833 C C . HIS A 1 110 ? 1.126 6.603 -4.569 1.00 94.75 110 HIS A C 1
ATOM 835 O O . HIS A 1 110 ? 1.760 6.947 -3.574 1.00 94.75 110 HIS A O 1
ATOM 841 N N . ALA A 1 111 ? 0.811 5.322 -4.790 1.00 91.56 111 ALA A N 1
ATOM 842 C CA . ALA A 1 111 ? 1.190 4.251 -3.871 1.00 91.56 111 ALA A CA 1
ATOM 843 C C . ALA A 1 111 ? 2.718 4.113 -3.744 1.00 91.56 111 ALA A C 1
ATOM 845 O O . ALA A 1 111 ? 3.235 3.929 -2.643 1.00 91.56 111 ALA A O 1
ATOM 846 N N . ALA A 1 112 ? 3.455 4.222 -4.855 1.00 93.25 112 ALA A N 1
ATOM 847 C CA . ALA A 1 112 ? 4.915 4.219 -4.841 1.00 93.25 112 ALA A CA 1
ATOM 848 C C . ALA A 1 112 ? 5.471 5.424 -4.067 1.00 93.25 112 ALA A C 1
ATOM 850 O O . ALA A 1 112 ? 6.331 5.243 -3.206 1.00 93.25 112 ALA A O 1
ATOM 851 N N . ARG A 1 113 ? 4.936 6.630 -4.304 1.00 93.94 113 ARG A N 1
ATOM 852 C CA . ARG A 1 113 ? 5.325 7.849 -3.580 1.00 93.94 113 ARG A CA 1
ATOM 853 C C . ARG A 1 113 ? 5.090 7.708 -2.076 1.00 93.94 113 ARG A C 1
ATOM 855 O O . ARG A 1 113 ? 6.013 7.956 -1.307 1.00 93.94 113 ARG A O 1
ATOM 862 N N . ALA A 1 114 ? 3.917 7.221 -1.675 1.00 90.38 114 ALA A N 1
ATOM 863 C CA . ALA A 1 114 ? 3.575 6.966 -0.276 1.00 90.38 114 ALA A CA 1
ATOM 864 C C . ALA A 1 114 ? 4.522 5.956 0.396 1.00 90.38 114 ALA A C 1
ATOM 866 O O . ALA A 1 114 ? 4.961 6.176 1.517 1.00 90.38 114 ALA A O 1
ATOM 867 N N . ARG A 1 115 ? 4.895 4.866 -0.291 1.00 87.44 115 ARG A N 1
ATOM 868 C CA . ARG A 1 115 ? 5.843 3.862 0.238 1.00 87.44 115 ARG A CA 1
ATOM 869 C C . ARG A 1 115 ? 7.258 4.392 0.424 1.00 87.44 115 ARG A C 1
ATOM 871 O O . ARG A 1 115 ? 7.996 3.896 1.268 1.00 87.44 115 ARG A O 1
ATOM 878 N N . MET A 1 116 ? 7.659 5.325 -0.429 1.00 90.06 116 MET A N 1
ATOM 879 C CA . MET A 1 116 ? 8.993 5.924 -0.422 1.00 90.06 116 MET A CA 1
ATOM 880 C C . MET A 1 116 ? 9.096 7.111 0.536 1.00 90.06 116 MET A C 1
ATOM 882 O O . MET A 1 116 ? 10.198 7.598 0.798 1.00 90.06 116 MET A O 1
ATOM 886 N N . HIS A 1 117 ? 7.955 7.591 1.024 1.00 88.31 117 HIS A N 1
ATOM 887 C CA . HIS A 1 117 ? 7.881 8.663 1.994 1.00 88.31 117 HIS A CA 1
ATOM 888 C C . HIS A 1 117 ? 8.347 8.172 3.364 1.00 88.31 117 HIS A C 1
ATOM 890 O O . HIS A 1 117 ? 7.926 7.122 3.849 1.00 88.31 117 HIS A O 1
ATOM 896 N N . GLN A 1 118 ? 9.229 8.947 3.988 1.00 85.75 118 GLN A N 1
ATOM 897 C CA . GLN A 1 118 ? 9.634 8.739 5.370 1.00 85.75 118 GLN A CA 1
ATOM 898 C C . GLN A 1 118 ? 9.111 9.916 6.188 1.00 85.75 118 GLN A C 1
ATOM 900 O O . GLN A 1 118 ? 9.348 11.068 5.811 1.00 85.75 118 GLN A O 1
ATOM 905 N N . PRO A 1 119 ? 8.401 9.647 7.293 1.00 87.50 119 PRO A N 1
ATOM 906 C CA . PRO A 1 119 ? 7.910 10.710 8.147 1.00 87.50 119 PRO A CA 1
ATOM 907 C C . PRO A 1 119 ? 9.108 11.399 8.804 1.00 87.50 119 PRO A C 1
ATOM 909 O O . PRO A 1 119 ? 10.144 10.774 9.034 1.00 87.50 119 PRO A O 1
ATOM 912 N N . ALA A 1 120 ? 8.962 12.672 9.160 1.00 87.50 120 ALA A N 1
ATOM 913 C CA . ALA A 1 120 ? 9.992 13.349 9.938 1.00 87.50 120 ALA A CA 1
ATOM 914 C C . ALA A 1 120 ? 10.180 12.663 11.303 1.00 87.50 120 ALA A C 1
ATOM 916 O O . ALA A 1 120 ? 9.200 12.239 11.932 1.00 87.50 120 ALA A O 1
ATOM 917 N N . ASP A 1 121 ? 11.423 12.588 11.779 1.00 87.12 121 ASP A N 1
ATOM 918 C CA . ASP A 1 121 ? 11.734 12.037 13.097 1.00 87.12 121 ASP A CA 1
ATOM 919 C C . ASP A 1 121 ? 10.953 12.772 14.193 1.00 87.12 121 ASP A C 1
ATOM 921 O O . ASP A 1 121 ? 10.870 14.001 14.219 1.00 87.12 121 ASP A O 1
ATOM 925 N N . GLY A 1 122 ? 10.343 12.007 15.100 1.00 86.19 122 GLY A N 1
ATOM 926 C CA . GLY A 1 122 ? 9.525 12.554 16.184 1.00 86.19 122 GLY A CA 1
ATOM 927 C C . GLY A 1 122 ? 8.192 13.177 15.748 1.00 86.19 122 GLY A C 1
ATOM 928 O O . GLY A 1 122 ? 7.525 13.791 16.578 1.00 86.19 122 GLY A O 1
ATOM 929 N N . SER A 1 123 ? 7.783 13.043 14.482 1.00 92.50 123 SER A N 1
ATOM 930 C CA . SER A 1 123 ? 6.423 13.385 14.038 1.00 92.50 123 SER A CA 1
ATOM 931 C C . SER A 1 123 ? 5.377 12.414 14.599 1.00 92.50 123 SER A C 1
ATOM 933 O O . SER A 1 123 ? 5.690 11.298 15.026 1.00 92.50 123 SER A O 1
ATOM 935 N N . ALA A 1 124 ? 4.100 12.802 14.523 1.00 94.88 124 ALA A N 1
ATOM 936 C CA . ALA A 1 124 ? 2.997 11.930 14.922 1.00 94.88 124 ALA A CA 1
ATOM 937 C C . ALA A 1 124 ? 2.987 10.610 14.127 1.00 94.88 124 ALA A C 1
ATOM 939 O O . ALA A 1 124 ? 2.731 9.548 14.692 1.00 94.88 124 ALA A O 1
ATOM 940 N N . ALA A 1 125 ? 3.306 10.661 12.830 1.00 92.56 125 ALA A N 1
ATOM 941 C CA . ALA A 1 125 ? 3.367 9.479 11.975 1.00 92.56 125 ALA A CA 1
ATOM 942 C C . ALA A 1 125 ? 4.559 8.572 12.316 1.00 92.56 125 ALA A C 1
ATOM 944 O O . ALA A 1 125 ? 4.425 7.349 12.288 1.00 92.56 125 ALA A O 1
ATOM 945 N N . ALA A 1 126 ? 5.710 9.142 12.691 1.00 93.56 126 ALA A N 1
ATOM 946 C CA . ALA A 1 126 ? 6.847 8.359 13.175 1.00 93.56 126 ALA A CA 1
ATOM 947 C C . ALA A 1 126 ? 6.509 7.623 14.485 1.00 93.56 126 ALA A C 1
ATOM 949 O O . ALA A 1 126 ? 6.760 6.423 14.596 1.00 93.56 126 ALA A O 1
ATOM 950 N N . LEU A 1 127 ? 5.861 8.304 15.440 1.00 95.62 127 LEU A N 1
ATOM 951 C CA . LEU A 1 127 ? 5.393 7.687 16.688 1.00 95.62 127 LEU A CA 1
ATOM 952 C C . LEU A 1 127 ? 4.358 6.582 16.441 1.00 95.62 127 LEU A C 1
ATOM 954 O O . LEU A 1 127 ? 4.414 5.537 17.083 1.00 95.62 127 LEU A O 1
ATOM 958 N N . ALA A 1 128 ? 3.432 6.778 15.498 1.00 94.31 128 ALA A N 1
ATOM 959 C CA . ALA A 1 128 ? 2.434 5.764 15.161 1.00 94.31 128 ALA A CA 1
ATOM 960 C C . ALA A 1 128 ? 3.074 4.493 14.566 1.00 94.31 128 ALA A C 1
ATOM 962 O O . ALA A 1 128 ? 2.748 3.386 14.997 1.00 94.31 128 ALA A O 1
ATOM 963 N N . ARG A 1 129 ? 4.048 4.642 13.656 1.00 92.06 129 ARG A N 1
ATOM 964 C CA . ARG A 1 129 ? 4.837 3.515 13.120 1.00 92.06 129 ARG A CA 1
ATOM 965 C C . ARG A 1 129 ? 5.662 2.817 14.203 1.00 92.06 129 ARG A C 1
ATOM 967 O O . ARG A 1 129 ? 5.778 1.591 14.209 1.00 92.06 129 ARG A O 1
ATOM 974 N N . GLN A 1 130 ? 6.221 3.578 15.145 1.00 94.62 130 GLN A N 1
ATOM 975 C CA . GLN A 1 130 ? 6.928 3.010 16.292 1.00 94.62 130 GLN A CA 1
ATOM 976 C C . GLN A 1 130 ? 5.984 2.189 17.180 1.00 94.62 130 GLN A C 1
ATOM 978 O O . GLN A 1 130 ? 6.328 1.069 17.558 1.00 94.62 130 GLN A O 1
ATOM 983 N N . ALA A 1 131 ? 4.781 2.699 17.450 1.00 95.38 131 ALA A N 1
ATOM 984 C CA . ALA A 1 131 ? 3.766 2.000 18.228 1.00 95.38 131 ALA A CA 1
ATOM 985 C C . ALA A 1 131 ? 3.377 0.654 17.600 1.00 95.38 131 ALA A C 1
ATOM 987 O O . ALA A 1 131 ? 3.299 -0.356 18.301 1.00 95.38 131 ALA A O 1
ATOM 988 N N . GLU A 1 132 ? 3.182 0.629 16.279 1.00 92.94 132 GLU A N 1
ATOM 989 C CA . GLU A 1 132 ? 2.915 -0.593 15.515 1.00 92.94 132 GLU A CA 1
ATOM 990 C C . GLU A 1 132 ? 4.072 -1.597 15.647 1.00 92.94 132 GLU A C 1
ATOM 992 O O . GLU A 1 132 ? 3.852 -2.769 15.961 1.00 92.94 132 GLU A O 1
ATOM 997 N N . SER A 1 133 ? 5.320 -1.138 15.498 1.00 93.06 133 SER A N 1
ATOM 998 C CA . SER A 1 133 ? 6.501 -1.993 15.676 1.00 93.06 133 SER A CA 1
ATOM 999 C C . SER A 1 133 ? 6.575 -2.594 17.082 1.00 93.06 133 SER A C 1
ATOM 1001 O O . SER A 1 133 ? 6.826 -3.793 17.222 1.00 93.06 133 SER A O 1
ATOM 1003 N N . SER A 1 134 ? 6.348 -1.787 18.122 1.00 95.25 134 SER A N 1
ATOM 1004 C CA . SER A 1 134 ? 6.339 -2.236 19.520 1.00 95.25 134 SER A CA 1
ATOM 1005 C C . SER A 1 134 ? 5.233 -3.260 19.776 1.00 95.25 134 SER A C 1
ATOM 1007 O O . SER A 1 134 ? 5.483 -4.286 20.408 1.00 95.25 134 SER A O 1
ATOM 1009 N N . PHE A 1 135 ? 4.041 -3.043 19.207 1.00 93.62 135 PHE A N 1
ATOM 1010 C CA . PHE A 1 135 ? 2.920 -3.974 19.318 1.00 93.62 135 PHE A CA 1
ATOM 1011 C C . PHE A 1 135 ? 3.270 -5.349 18.741 1.00 93.62 135 PHE A C 1
ATOM 1013 O O . PHE A 1 135 ? 3.105 -6.360 19.424 1.00 93.62 135 PHE A O 1
ATOM 1020 N N . PHE A 1 136 ? 3.829 -5.400 17.526 1.00 90.00 136 PHE A N 1
ATOM 1021 C CA . PHE A 1 136 ? 4.230 -6.664 16.896 1.00 90.00 136 PHE A CA 1
ATOM 1022 C C . PHE A 1 136 ? 5.424 -7.346 17.572 1.00 90.00 136 PHE A C 1
ATOM 1024 O O . PHE A 1 136 ? 5.585 -8.559 17.450 1.00 90.00 136 PHE A O 1
ATOM 1031 N N . LYS A 1 137 ? 6.237 -6.600 18.325 1.00 94.38 137 LYS A N 1
ATOM 1032 C CA . LYS A 1 137 ? 7.278 -7.161 19.203 1.00 94.38 137 LYS A CA 1
ATOM 1033 C C . LYS A 1 137 ? 6.726 -7.678 20.538 1.00 94.38 137 LYS A C 1
ATOM 1035 O O . LYS A 1 137 ? 7.482 -8.259 21.310 1.00 94.38 137 LYS A O 1
ATOM 1040 N N . GLY A 1 138 ? 5.435 -7.481 20.813 1.00 93.81 138 GLY A N 1
ATOM 1041 C CA . GLY A 1 138 ? 4.774 -7.888 22.054 1.00 93.81 138 GLY A CA 1
ATOM 1042 C C . GLY A 1 138 ? 4.895 -6.881 23.202 1.00 93.81 138 GLY A C 1
ATOM 1043 O O . GLY A 1 138 ? 4.353 -7.133 24.279 1.00 93.81 138 GLY A O 1
ATOM 1044 N N . ASP A 1 139 ? 5.546 -5.733 22.989 1.00 96.69 139 ASP A N 1
ATOM 1045 C CA . ASP A 1 139 ? 5.660 -4.666 23.988 1.00 96.69 139 ASP A CA 1
ATOM 1046 C C . ASP A 1 139 ? 4.421 -3.761 23.939 1.00 96.69 139 ASP A C 1
ATOM 1048 O O . ASP A 1 139 ? 4.388 -2.700 23.303 1.00 96.69 139 ASP A O 1
ATOM 1052 N N . ARG A 1 140 ? 3.354 -4.229 24.593 1.00 95.31 140 ARG A N 1
ATOM 1053 C CA . ARG A 1 140 ? 2.057 -3.537 24.615 1.00 95.31 140 ARG A CA 1
ATOM 1054 C C . ARG A 1 140 ? 2.113 -2.195 25.344 1.00 95.31 140 ARG A C 1
ATOM 1056 O O . ARG A 1 140 ? 1.372 -1.288 24.966 1.00 95.31 140 ARG A O 1
ATOM 1063 N N . ASP A 1 141 ? 2.971 -2.048 26.349 1.00 96.94 141 ASP A N 1
ATOM 1064 C CA . ASP A 1 141 ? 3.072 -0.810 27.125 1.00 96.94 141 ASP A CA 1
ATOM 1065 C C . ASP A 1 141 ? 3.751 0.293 26.313 1.00 96.94 141 ASP A C 1
ATOM 1067 O O . ASP A 1 141 ? 3.222 1.408 26.224 1.00 96.94 141 ASP A O 1
ATOM 1071 N N . ALA A 1 142 ? 4.863 -0.026 25.640 1.00 97.62 142 ALA A N 1
ATOM 1072 C CA . ALA A 1 142 ? 5.497 0.900 24.707 1.00 97.62 142 ALA A CA 1
ATOM 1073 C C . ALA A 1 142 ? 4.552 1.249 23.549 1.00 97.62 142 ALA A C 1
ATOM 1075 O O . ALA A 1 142 ? 4.356 2.427 23.248 1.00 97.62 142 ALA A O 1
ATOM 1076 N N . ALA A 1 143 ? 3.881 0.249 22.966 1.00 97.19 143 ALA A N 1
ATOM 1077 C CA . ALA A 1 143 ? 2.913 0.469 21.894 1.00 97.19 143 ALA A CA 1
ATOM 1078 C C . ALA A 1 143 ? 1.775 1.413 22.313 1.00 97.19 143 ALA A C 1
ATOM 1080 O O . ALA A 1 143 ? 1.442 2.354 21.590 1.00 97.19 143 ALA A O 1
ATOM 1081 N N . ARG A 1 144 ? 1.199 1.213 23.506 1.00 97.88 144 ARG A N 1
ATOM 1082 C CA . ARG A 1 144 ? 0.130 2.071 24.034 1.00 97.88 144 ARG A CA 1
ATOM 1083 C C . ARG A 1 144 ? 0.613 3.505 24.244 1.00 97.88 144 ARG A C 1
ATOM 1085 O O . ARG A 1 144 ? -0.102 4.450 23.895 1.00 97.88 144 ARG A O 1
ATOM 1092 N N . LYS A 1 145 ? 1.811 3.674 24.812 1.00 98.12 145 LYS A N 1
ATOM 1093 C CA . LYS A 1 145 ? 2.422 4.985 25.060 1.00 98.12 145 LYS A CA 1
ATOM 1094 C C . LYS A 1 145 ? 2.664 5.744 23.755 1.00 98.12 145 LYS A C 1
ATOM 1096 O O . LYS A 1 145 ? 2.262 6.906 23.646 1.00 98.12 145 LYS A O 1
ATOM 1101 N N . ASP A 1 146 ? 3.277 5.089 22.776 1.00 97.69 146 ASP A N 1
ATOM 1102 C CA . ASP A 1 146 ? 3.643 5.704 21.501 1.00 97.69 146 ASP A CA 1
ATOM 1103 C C . ASP A 1 146 ? 2.391 6.040 20.676 1.00 97.69 146 ASP A C 1
ATOM 1105 O O . ASP A 1 146 ? 2.266 7.164 20.190 1.00 97.69 146 ASP A O 1
ATOM 1109 N N . ALA A 1 147 ? 1.394 5.147 20.624 1.00 97.50 147 ALA A N 1
ATOM 1110 C CA . ALA A 1 147 ? 0.128 5.410 19.936 1.00 97.50 147 ALA A CA 1
ATOM 1111 C C . ALA A 1 147 ? -0.655 6.569 20.578 1.00 97.50 147 ALA A C 1
ATOM 1113 O O . ALA A 1 147 ? -1.183 7.440 19.885 1.00 97.50 147 ALA A O 1
ATOM 1114 N N . THR A 1 148 ? -0.701 6.634 21.911 1.00 98.19 148 THR A N 1
ATOM 1115 C CA . THR A 1 148 ? -1.361 7.747 22.617 1.00 98.19 148 THR A CA 1
ATOM 1116 C C . THR A 1 148 ? -0.652 9.073 22.338 1.00 98.19 148 THR A C 1
ATOM 1118 O O . THR A 1 148 ? -1.305 10.091 22.098 1.00 98.19 148 THR A O 1
ATOM 1121 N N . SER A 1 149 ? 0.682 9.061 22.323 1.00 97.38 149 SER A N 1
ATOM 1122 C CA . SER A 1 149 ? 1.496 10.242 22.015 1.00 97.38 149 SER A CA 1
ATOM 1123 C C . SER A 1 149 ? 1.298 10.701 20.568 1.00 97.38 149 SER A C 1
ATOM 1125 O O . SER A 1 149 ? 1.107 11.893 20.326 1.00 97.38 149 SER A O 1
ATOM 1127 N N . ALA A 1 150 ? 1.237 9.758 19.622 1.00 97.12 150 ALA A N 1
ATOM 1128 C CA . ALA A 1 150 ? 0.935 10.032 18.222 1.00 97.12 150 ALA A CA 1
ATOM 1129 C C . ALA A 1 150 ? -0.419 10.741 18.057 1.00 97.12 150 ALA A C 1
ATOM 1131 O O . ALA A 1 150 ? -0.491 11.765 17.381 1.00 97.12 150 ALA A O 1
ATOM 1132 N N . LEU A 1 151 ? -1.478 10.269 18.731 1.00 97.62 151 LEU A N 1
ATOM 1133 C CA . LEU A 1 151 ? -2.794 10.923 18.690 1.00 97.62 151 LEU A CA 1
ATOM 1134 C C . LEU A 1 151 ? -2.764 12.344 19.261 1.00 97.62 151 LEU A C 1
ATOM 1136 O O . LEU A 1 151 ? -3.347 13.256 18.673 1.00 97.62 151 LEU A O 1
ATOM 1140 N N . GLN A 1 152 ? -2.077 12.553 20.386 1.00 96.06 152 GLN A N 1
ATOM 1141 C CA . GLN A 1 152 ? -1.952 13.881 20.992 1.00 96.06 152 GLN A CA 1
ATOM 1142 C C . GLN A 1 152 ? -1.196 14.858 20.088 1.00 96.06 152 GLN A C 1
ATOM 1144 O O . GLN A 1 152 ? -1.552 16.034 20.016 1.00 96.06 152 GLN A O 1
ATOM 1149 N N . GLN A 1 153 ? -0.152 14.390 19.405 1.00 95.25 153 GLN A N 1
ATOM 1150 C CA . GLN A 1 153 ? 0.628 15.219 18.495 1.00 95.25 153 GLN A CA 1
ATOM 1151 C C . GLN A 1 153 ? -0.124 15.495 17.192 1.00 95.25 153 GLN A C 1
ATOM 1153 O O . GLN A 1 153 ? -0.173 16.645 16.763 1.00 95.25 153 GLN A O 1
ATOM 1158 N N . ALA A 1 154 ? -0.788 14.492 16.611 1.00 94.69 154 ALA A N 1
ATOM 1159 C CA . ALA A 1 154 ? -1.598 14.666 15.405 1.00 94.69 154 ALA A CA 1
ATOM 1160 C C . ALA A 1 154 ? -2.724 15.695 15.608 1.00 94.69 154 ALA A C 1
ATOM 1162 O O . ALA A 1 154 ? -2.997 16.498 14.721 1.00 94.69 154 ALA A O 1
ATOM 1163 N N . GLN A 1 155 ? -3.334 15.733 16.799 1.00 91.38 155 GLN A N 1
ATOM 1164 C CA . GLN A 1 155 ? -4.342 16.743 17.149 1.00 91.38 155 GLN A CA 1
ATOM 1165 C C . GLN A 1 155 ? -3.771 18.165 17.252 1.00 91.38 155 GLN A C 1
ATOM 1167 O O . GLN A 1 155 ? -4.491 19.130 17.006 1.00 91.38 155 GLN A O 1
ATOM 1172 N N . LYS A 1 156 ? -2.492 18.313 17.617 1.00 91.69 156 LYS A N 1
ATOM 1173 C CA . LYS A 1 156 ? -1.809 19.616 17.702 1.00 91.69 156 LYS A CA 1
ATOM 1174 C C . LYS A 1 156 ? -1.271 20.088 16.351 1.00 91.69 156 LYS A C 1
ATOM 1176 O O . LYS A 1 156 ? -1.097 21.287 16.160 1.00 91.69 156 LYS A O 1
ATOM 1181 N N . SER A 1 157 ? -1.015 19.161 15.433 1.00 88.94 157 SER A N 1
ATOM 1182 C CA . SER A 1 157 ? -0.352 19.410 14.152 1.00 88.94 157 SER A CA 1
ATOM 1183 C C . SER A 1 157 ? -1.227 18.966 12.980 1.00 88.94 157 SER A C 1
ATOM 1185 O O . SER A 1 157 ? -0.805 18.177 12.145 1.00 88.94 157 SER A O 1
ATOM 1187 N N . THR A 1 158 ? -2.449 19.494 12.885 1.00 87.56 158 THR A N 1
ATOM 1188 C CA . THR A 1 158 ? -3.405 19.135 11.815 1.00 87.56 158 THR A CA 1
ATOM 1189 C C . THR A 1 158 ? -2.993 19.596 10.412 1.00 87.56 158 THR A C 1
ATOM 1191 O O . THR A 1 158 ? -3.641 19.239 9.433 1.00 87.56 158 THR A O 1
ATOM 1194 N N . THR A 1 159 ? -1.932 20.399 10.302 1.00 87.00 159 THR A N 1
ATOM 1195 C CA . THR A 1 159 ? -1.324 20.820 9.031 1.00 87.00 159 THR A CA 1
ATOM 1196 C C . THR A 1 159 ? -0.197 19.898 8.565 1.00 87.00 159 THR A C 1
ATOM 1198 O O . THR A 1 159 ? 0.309 20.089 7.462 1.00 87.00 159 THR A O 1
ATOM 1201 N N . ASP A 1 160 ? 0.248 18.956 9.402 1.00 87.19 160 ASP A N 1
ATOM 1202 C CA . ASP A 1 160 ? 1.244 17.955 9.016 1.00 87.19 160 ASP A CA 1
ATOM 1203 C C . ASP A 1 160 ? 0.648 17.057 7.915 1.00 87.19 160 ASP A C 1
ATOM 1205 O O . ASP A 1 160 ? -0.486 16.611 8.072 1.00 87.19 160 ASP A O 1
ATOM 1209 N N . PRO A 1 161 ? 1.349 16.795 6.798 1.00 87.69 161 PRO A N 1
ATOM 1210 C CA . PRO A 1 161 ? 0.802 16.021 5.680 1.00 87.69 161 PRO A CA 1
ATOM 1211 C C . PRO A 1 161 ? 0.408 14.578 6.045 1.00 87.69 161 PRO A C 1
ATOM 1213 O O . PRO A 1 161 ? -0.442 13.997 5.367 1.00 87.69 161 PRO A O 1
ATOM 1216 N N . ASP A 1 162 ? 0.961 14.022 7.126 1.00 89.38 162 ASP A N 1
ATOM 1217 C CA . ASP A 1 162 ? 0.753 12.636 7.553 1.00 89.38 162 ASP A CA 1
ATOM 1218 C C . ASP A 1 162 ? -0.141 12.508 8.795 1.00 89.38 162 ASP A C 1
ATOM 1220 O O . ASP A 1 162 ? -0.342 11.402 9.306 1.00 89.38 162 ASP A O 1
ATOM 1224 N N . TYR A 1 163 ? -0.708 13.607 9.308 1.00 92.50 163 TYR A N 1
ATOM 1225 C CA . TYR A 1 163 ? -1.473 13.580 10.564 1.00 92.50 163 TYR A CA 1
ATOM 1226 C C . TYR A 1 163 ? -2.653 12.594 10.531 1.00 92.50 163 TYR A C 1
ATOM 1228 O O . TYR A 1 163 ? -2.929 11.923 11.527 1.00 92.50 163 TYR A O 1
ATOM 1236 N N . GLY A 1 164 ? -3.325 12.455 9.383 1.00 93.00 164 GLY A N 1
ATOM 1237 C CA . GLY A 1 164 ? -4.392 11.474 9.195 1.00 93.00 164 GLY A CA 1
ATOM 1238 C C . GLY A 1 164 ? -3.875 10.037 9.269 1.00 93.00 164 GLY A C 1
ATOM 1239 O O . GLY A 1 164 ? -4.450 9.221 9.991 1.00 93.00 164 GLY A O 1
ATOM 1240 N N . THR A 1 165 ? -2.739 9.742 8.626 1.00 92.12 165 THR A N 1
ATOM 1241 C CA . THR A 1 165 ? -2.050 8.443 8.733 1.00 92.12 165 THR A CA 1
ATOM 1242 C C . THR A 1 165 ? -1.730 8.113 10.189 1.00 92.12 165 THR A C 1
ATOM 1244 O O . THR A 1 165 ? -2.007 7.002 10.644 1.00 92.12 165 THR A O 1
ATOM 1247 N N . ALA A 1 166 ? -1.210 9.088 10.940 1.00 94.50 166 ALA A N 1
ATOM 1248 C CA . ALA A 1 166 ? -0.897 8.922 12.354 1.00 94.50 166 ALA A CA 1
ATOM 1249 C C . ALA A 1 166 ? -2.146 8.589 13.186 1.00 94.50 166 ALA A C 1
ATOM 1251 O O . ALA A 1 166 ? -2.112 7.674 14.010 1.00 94.50 166 ALA A O 1
ATOM 1252 N N . ILE A 1 167 ? -3.264 9.289 12.945 1.00 95.56 167 ILE A N 1
ATOM 1253 C CA . ILE A 1 167 ? -4.546 9.027 13.619 1.00 95.56 167 ILE A CA 1
ATOM 1254 C C . ILE A 1 167 ? -5.036 7.612 13.325 1.00 95.56 167 ILE A C 1
ATOM 1256 O O . ILE A 1 167 ? -5.439 6.903 14.251 1.00 95.56 167 ILE A O 1
ATOM 1260 N N . TYR A 1 168 ? -4.996 7.200 12.059 1.00 94.62 168 TYR A N 1
ATOM 1261 C CA . TYR A 1 168 ? -5.412 5.867 11.643 1.00 94.62 168 TYR A CA 1
ATOM 1262 C C . TYR A 1 168 ? -4.577 4.785 12.339 1.00 94.62 168 TYR A C 1
ATOM 1264 O O . TYR A 1 168 ? -5.123 3.970 13.081 1.00 94.62 168 TYR A O 1
ATOM 1272 N N . GLN A 1 169 ? -3.252 4.809 12.165 1.00 93.44 169 GLN A N 1
ATOM 1273 C CA . GLN A 1 169 ? -2.347 3.775 12.680 1.00 93.44 169 GLN A CA 1
ATOM 1274 C C . GLN A 1 169 ? -2.390 3.679 14.208 1.00 93.44 169 GLN A C 1
ATOM 1276 O O . GLN A 1 169 ? -2.519 2.584 14.758 1.00 93.44 169 GLN A O 1
ATOM 1281 N N . ALA A 1 170 ? -2.362 4.816 14.908 1.00 95.94 170 ALA A N 1
ATOM 1282 C CA . ALA A 1 170 ? -2.413 4.825 16.365 1.00 95.94 170 ALA A CA 1
ATOM 1283 C C . ALA A 1 170 ? -3.725 4.232 16.904 1.00 95.94 170 ALA A C 1
ATOM 1285 O O . ALA A 1 170 ? -3.707 3.461 17.864 1.00 95.94 170 ALA A O 1
ATOM 1286 N N . ASN A 1 171 ? -4.865 4.536 16.273 1.00 97.06 171 ASN A N 1
ATOM 1287 C CA . ASN A 1 171 ? -6.137 3.927 16.65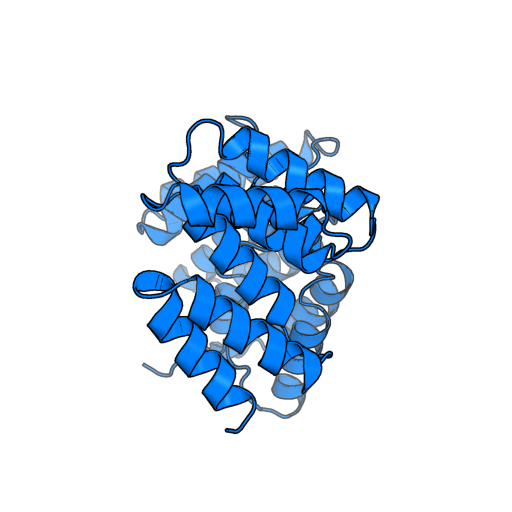4 1.00 97.06 171 ASN A CA 1
ATOM 1288 C C . ASN A 1 171 ? -6.178 2.425 16.347 1.00 97.06 171 ASN A C 1
ATOM 1290 O O . ASN A 1 171 ? -6.681 1.666 17.171 1.00 97.06 171 ASN A O 1
ATOM 1294 N N . MET A 1 172 ? -5.623 1.973 15.221 1.00 95.75 172 MET A N 1
ATOM 1295 C CA . MET A 1 172 ? -5.542 0.539 14.917 1.00 95.75 172 MET A CA 1
ATOM 1296 C C . MET A 1 172 ? -4.750 -0.214 15.995 1.00 95.75 172 MET A C 1
ATOM 1298 O O . MET A 1 172 ? -5.231 -1.219 16.516 1.00 95.75 172 MET A O 1
ATOM 1302 N N . VAL A 1 173 ? -3.593 0.314 16.410 1.00 96.00 173 VAL A N 1
ATOM 1303 C CA . VAL A 1 173 ? -2.776 -0.268 17.490 1.00 96.00 173 VAL A CA 1
ATOM 1304 C C . VAL A 1 173 ? -3.528 -0.284 18.820 1.00 96.00 173 VAL A C 1
ATOM 1306 O O . VAL A 1 173 ? -3.627 -1.332 19.458 1.00 96.00 173 VAL A O 1
ATOM 1309 N N . LEU A 1 174 ? -4.113 0.845 19.234 1.00 97.88 174 LEU A N 1
ATOM 1310 C CA . LEU A 1 174 ? -4.878 0.916 20.484 1.00 97.88 174 LEU A CA 1
ATOM 1311 C C . LEU A 1 174 ? -6.080 -0.034 20.482 1.00 97.88 174 LEU A C 1
ATOM 1313 O O . LEU A 1 174 ? -6.378 -0.637 21.511 1.00 97.88 174 LEU A O 1
ATOM 1317 N N . GLY A 1 175 ? -6.736 -0.212 19.335 1.00 97.06 175 GLY A N 1
ATOM 1318 C CA . GLY A 1 175 ? -7.833 -1.160 19.194 1.00 97.06 175 GLY A CA 1
ATOM 1319 C C . GLY A 1 175 ? -7.380 -2.616 19.315 1.00 97.06 175 GLY A C 1
ATOM 1320 O O . GLY A 1 175 ? -8.032 -3.393 20.006 1.00 97.06 175 GLY A O 1
ATOM 1321 N N . MET A 1 176 ? -6.242 -2.991 18.720 1.00 95.75 176 MET A N 1
ATOM 1322 C CA . MET A 1 176 ? -5.686 -4.346 18.871 1.00 95.75 176 MET A CA 1
ATOM 1323 C C . MET A 1 176 ? -5.223 -4.633 20.307 1.00 95.75 176 MET A C 1
ATOM 1325 O O . MET A 1 176 ? -5.393 -5.746 20.812 1.00 95.75 176 MET A O 1
ATOM 1329 N N . ILE A 1 177 ? -4.682 -3.626 20.996 1.00 96.31 177 ILE A N 1
ATOM 1330 C CA . ILE A 1 177 ? -4.370 -3.725 22.424 1.00 96.31 177 ILE A CA 1
ATOM 1331 C C . ILE A 1 177 ? -5.659 -3.914 23.235 1.00 96.31 177 ILE A C 1
ATOM 1333 O O . ILE A 1 177 ? -5.725 -4.826 24.051 1.00 96.31 177 ILE A O 1
ATOM 1337 N N . ALA A 1 178 ? -6.710 -3.135 22.961 1.00 97.38 178 ALA A N 1
ATOM 1338 C CA . ALA A 1 178 ? -8.001 -3.281 23.636 1.00 97.38 178 ALA A CA 1
ATOM 1339 C C . ALA A 1 178 ? -8.626 -4.673 23.424 1.00 97.38 178 ALA A C 1
ATOM 1341 O O . ALA A 1 178 ? -9.189 -5.233 24.361 1.00 97.38 178 ALA A O 1
ATOM 1342 N N . MET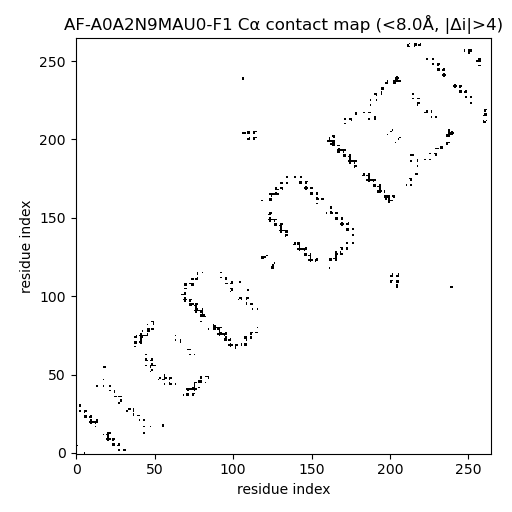 A 1 179 ? -8.460 -5.279 22.242 1.00 95.62 179 MET A N 1
ATOM 1343 C CA . MET A 1 179 ? -8.852 -6.677 22.020 1.00 95.62 179 MET A CA 1
ATOM 1344 C C . MET A 1 179 ? -8.077 -7.653 22.917 1.00 95.62 179 MET A C 1
ATOM 1346 O O . MET A 1 179 ? -8.670 -8.598 23.430 1.00 95.62 179 MET A O 1
ATOM 1350 N N . SER A 1 180 ? -6.776 -7.419 23.138 1.00 92.00 180 SER A N 1
ATOM 1351 C CA . SER A 1 180 ? -5.965 -8.230 24.065 1.00 92.00 180 SER A CA 1
ATOM 1352 C C . SER A 1 180 ? -6.423 -8.081 25.520 1.00 92.00 180 SER A C 1
ATOM 1354 O O . SER A 1 180 ? -6.313 -9.026 26.294 1.00 92.00 180 SER A O 1
ATOM 1356 N N . ASP A 1 181 ? -6.957 -6.913 25.876 1.00 94.56 181 ASP A N 1
ATOM 1357 C CA . ASP A 1 181 ? -7.480 -6.604 27.211 1.00 94.56 181 ASP A CA 1
ATOM 1358 C C . ASP A 1 181 ? -8.948 -7.059 27.393 1.00 94.56 181 ASP A C 1
ATOM 1360 O O . ASP A 1 181 ? -9.573 -6.750 28.408 1.00 94.56 181 ASP A O 1
ATOM 1364 N N . HIS A 1 182 ? -9.524 -7.765 26.409 1.00 95.06 182 HIS A N 1
ATOM 1365 C CA . HIS A 1 182 ? -10.949 -8.118 26.331 1.00 95.06 182 HIS A CA 1
ATOM 1366 C C . HIS A 1 182 ? -11.907 -6.908 26.391 1.00 95.06 182 HIS A C 1
ATOM 1368 O O . HIS A 1 182 ? -13.103 -7.056 26.655 1.00 95.06 182 HIS A O 1
ATOM 1374 N N . ASP A 1 183 ? -11.417 -5.704 26.083 1.00 97.31 183 ASP A N 1
ATOM 1375 C CA . ASP A 1 183 ? -12.213 -4.481 25.983 1.00 97.31 183 ASP A CA 1
ATOM 1376 C C . ASP A 1 183 ? -12.677 -4.251 24.540 1.00 97.31 183 ASP A C 1
ATOM 1378 O O . ASP A 1 183 ? -12.231 -3.358 23.808 1.00 97.31 183 ASP A O 1
ATOM 1382 N N . ARG A 1 184 ? -13.637 -5.081 24.134 1.00 97.06 184 ARG A N 1
ATOM 1383 C CA . ARG A 1 184 ? -14.249 -5.033 22.804 1.00 97.06 184 ARG A CA 1
ATOM 1384 C C . ARG A 1 184 ? -14.849 -3.665 22.477 1.00 97.06 184 ARG A C 1
ATOM 1386 O O . ARG A 1 184 ? -14.763 -3.192 21.344 1.00 97.06 184 ARG A O 1
ATOM 1393 N N . LYS A 1 185 ? -15.439 -2.995 23.470 1.00 97.88 185 LYS A N 1
ATOM 1394 C CA . LYS A 1 185 ? -16.081 -1.688 23.283 1.00 97.88 185 LYS A CA 1
ATOM 1395 C C . LYS A 1 185 ? -15.055 -0.623 22.898 1.00 97.88 185 LYS A C 1
ATOM 1397 O O . LYS A 1 185 ? -15.303 0.160 21.978 1.00 97.88 185 LYS A O 1
ATOM 1402 N N . SER A 1 186 ? -13.907 -0.598 23.573 1.00 98.12 186 SER A N 1
ATOM 1403 C CA . SER A 1 186 ? -12.811 0.304 23.211 1.00 98.12 186 SER A CA 1
ATOM 1404 C C . SER A 1 186 ? -12.196 -0.065 21.864 1.00 98.12 186 SER A C 1
ATOM 1406 O O . SER A 1 186 ? -11.935 0.833 21.064 1.00 98.12 186 SER A O 1
ATOM 1408 N N . ALA A 1 187 ? -12.059 -1.358 21.554 1.00 98.19 187 ALA A N 1
ATOM 1409 C CA . ALA A 1 187 ? -11.575 -1.812 20.252 1.00 98.19 187 ALA A CA 1
ATOM 1410 C C . ALA A 1 187 ? -12.454 -1.317 19.087 1.00 98.19 187 ALA A C 1
ATOM 1412 O O . ALA A 1 187 ? -11.935 -0.747 18.124 1.00 98.19 187 ALA A O 1
ATOM 1413 N N . VAL A 1 188 ? -13.783 -1.435 19.206 1.00 98.50 188 VAL A N 1
ATOM 1414 C CA . VAL A 1 188 ? -14.739 -0.891 18.223 1.00 98.50 188 VAL A CA 1
ATOM 1415 C C . VAL A 1 188 ? -14.604 0.626 18.095 1.00 98.50 188 VAL A C 1
ATOM 1417 O O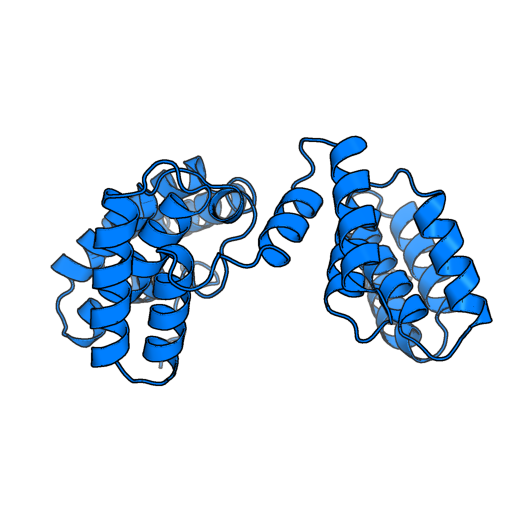 . VAL A 1 188 ? -14.558 1.150 16.980 1.00 98.50 188 VAL A O 1
ATOM 1420 N N . LYS A 1 189 ? -14.513 1.349 19.219 1.00 98.44 189 LYS A N 1
ATOM 1421 C CA . LYS A 1 189 ? -14.356 2.811 19.214 1.00 98.44 189 LYS A CA 1
ATOM 1422 C C . LYS A 1 189 ? -13.093 3.233 18.460 1.00 98.44 189 LYS A C 1
ATOM 1424 O O . LYS A 1 189 ? -13.157 4.139 17.633 1.00 98.44 189 LYS A O 1
ATOM 1429 N N . CYS A 1 190 ? -11.972 2.573 18.734 1.00 97.88 190 CYS A N 1
ATOM 1430 C CA . CYS A 1 190 ? -10.706 2.819 18.058 1.00 97.88 190 CYS A CA 1
ATOM 1431 C C . CYS A 1 190 ? -10.798 2.511 16.557 1.00 97.88 190 CYS A C 1
ATOM 1433 O O . CYS A 1 190 ? -10.438 3.360 15.748 1.00 97.88 190 CYS A O 1
ATOM 1435 N N . MET A 1 191 ? -11.358 1.362 16.163 1.00 97.62 191 MET A N 1
ATOM 1436 C CA . MET A 1 191 ? -11.527 1.009 14.746 1.00 97.62 191 MET A CA 1
ATOM 1437 C C . MET A 1 191 ? -12.338 2.067 13.981 1.00 97.62 191 MET A C 1
ATOM 1439 O O . MET A 1 191 ? -11.952 2.484 12.890 1.00 97.62 191 MET A O 1
ATOM 1443 N N . LEU A 1 192 ? -13.449 2.542 14.549 1.00 97.44 192 LEU A N 1
ATOM 1444 C CA . LEU A 1 192 ? -14.272 3.567 13.903 1.00 97.44 192 LEU A CA 1
ATOM 1445 C C . LEU A 1 192 ? -13.566 4.927 13.837 1.00 97.44 192 LEU A C 1
ATOM 1447 O O . LEU A 1 192 ? -13.665 5.603 12.817 1.00 97.44 192 LEU A O 1
ATOM 1451 N N . ALA A 1 193 ? -12.810 5.297 14.874 1.00 96.75 193 ALA A N 1
ATOM 1452 C CA . ALA A 1 193 ? -11.984 6.502 14.857 1.00 96.75 193 ALA A CA 1
ATOM 1453 C C . ALA A 1 193 ? -10.872 6.432 13.795 1.00 96.75 193 ALA A C 1
ATOM 1455 O O . ALA A 1 193 ? -10.576 7.443 13.163 1.00 96.75 193 ALA A O 1
ATOM 1456 N N . ALA A 1 194 ? -10.296 5.248 13.554 1.00 95.12 194 ALA A N 1
ATOM 1457 C CA . ALA A 1 194 ? -9.362 5.040 12.451 1.00 95.12 194 ALA A CA 1
ATOM 1458 C C . ALA A 1 194 ? -10.053 5.262 11.094 1.00 95.12 194 ALA A C 1
ATOM 1460 O O . ALA A 1 194 ? -9.541 5.997 10.257 1.00 95.12 194 ALA A O 1
ATOM 1461 N N . ALA A 1 195 ? -11.250 4.702 10.895 1.00 94.19 195 ALA A N 1
ATOM 1462 C CA . ALA A 1 195 ? -12.027 4.874 9.661 1.00 94.19 195 ALA A CA 1
ATOM 1463 C C . ALA A 1 195 ? -12.387 6.341 9.346 1.00 94.19 195 ALA A C 1
ATOM 1465 O O . ALA A 1 195 ? -12.568 6.682 8.177 1.00 94.19 195 ALA A O 1
ATOM 1466 N N . ASP A 1 196 ? -12.500 7.185 10.375 1.00 93.06 196 ASP A N 1
ATOM 1467 C CA . ASP A 1 196 ? -12.819 8.613 10.258 1.00 93.06 196 ASP A CA 1
ATOM 1468 C C . ASP A 1 196 ? -11.566 9.507 10.138 1.00 93.06 196 ASP A C 1
ATOM 1470 O O . ASP A 1 196 ? -11.685 10.734 10.092 1.00 93.06 196 ASP A O 1
ATOM 1474 N N . ALA A 1 197 ? -10.361 8.925 10.096 1.00 93.38 197 ALA A N 1
ATOM 1475 C CA . ALA A 1 197 ? -9.129 9.687 9.952 1.00 93.38 197 ALA A CA 1
ATOM 1476 C C . ALA A 1 197 ? -9.134 10.518 8.648 1.00 93.38 197 ALA A C 1
ATOM 1478 O O . ALA A 1 197 ? -9.548 10.013 7.596 1.00 93.38 197 ALA A O 1
ATOM 1479 N N . PRO A 1 198 ? -8.659 11.780 8.681 1.00 92.75 198 PRO A N 1
ATOM 1480 C CA . PRO A 1 198 ? -8.544 12.601 7.481 1.00 92.75 198 PRO A CA 1
ATOM 1481 C C . PRO A 1 198 ? -7.699 11.925 6.403 1.00 92.75 198 PRO A C 1
ATOM 1483 O O . PRO A 1 198 ? -6.683 11.301 6.700 1.00 92.75 198 PRO A O 1
ATOM 1486 N N . SER A 1 199 ? -8.108 12.070 5.142 1.00 89.88 199 SER A N 1
ATOM 1487 C CA . SER A 1 199 ? -7.373 11.472 4.029 1.00 89.88 199 SER A CA 1
ATOM 1488 C C . SER A 1 199 ? -5.980 12.082 3.910 1.00 89.88 199 SER A C 1
ATOM 1490 O O . SER A 1 199 ? -5.834 13.298 3.800 1.00 89.88 199 SER A O 1
ATOM 1492 N N . THR A 1 200 ? -4.975 11.221 3.850 1.00 91.38 200 THR A N 1
ATOM 1493 C CA . THR A 1 200 ? -3.603 11.542 3.447 1.00 91.38 200 THR A CA 1
ATOM 1494 C C . THR A 1 200 ? -3.284 10.780 2.167 1.00 91.38 200 THR A C 1
ATOM 1496 O O . THR A 1 200 ? -4.047 9.902 1.754 1.00 91.38 200 THR A O 1
ATOM 1499 N N . GLU A 1 201 ? -2.168 11.105 1.518 1.00 89.62 201 GLU A N 1
ATOM 1500 C CA . GLU A 1 201 ? -1.719 10.335 0.357 1.00 89.62 201 GLU A CA 1
ATOM 1501 C C . GLU A 1 201 ? -1.501 8.856 0.707 1.00 89.62 201 GLU A C 1
ATOM 1503 O O . GLU A 1 201 ? -1.967 7.977 -0.020 1.00 89.62 201 GLU A O 1
ATOM 1508 N N . GLU A 1 202 ? -0.856 8.587 1.843 1.00 89.06 202 GLU A N 1
ATOM 1509 C CA . GLU A 1 202 ? -0.660 7.229 2.340 1.00 89.06 202 GLU A CA 1
ATOM 1510 C C . GLU A 1 202 ? -2.012 6.543 2.569 1.00 89.06 202 GLU A C 1
ATOM 1512 O O . GLU A 1 202 ? -2.299 5.549 1.917 1.00 89.06 202 GLU A O 1
ATOM 1517 N N . LEU A 1 203 ? -2.938 7.117 3.340 1.00 89.75 203 LEU A N 1
ATOM 1518 C CA . LEU A 1 203 ? -4.238 6.467 3.562 1.00 89.75 203 LEU A CA 1
ATOM 1519 C C . LEU A 1 203 ? -5.069 6.256 2.288 1.00 89.75 203 LEU A C 1
ATOM 1521 O O . LEU A 1 203 ? -5.822 5.283 2.199 1.00 89.75 203 LEU A O 1
ATOM 1525 N N . ALA A 1 204 ? -4.947 7.144 1.301 1.00 91.69 204 ALA A N 1
ATOM 1526 C CA . ALA A 1 204 ? -5.686 7.030 0.051 1.00 91.69 204 ALA A CA 1
ATOM 1527 C C . ALA A 1 204 ? -5.140 5.924 -0.866 1.00 91.69 204 ALA A C 1
ATOM 1529 O O . ALA A 1 204 ? -5.929 5.228 -1.511 1.00 91.69 204 ALA A O 1
ATOM 1530 N N . TYR A 1 205 ? -3.817 5.758 -0.940 1.00 89.56 205 TYR A N 1
ATOM 1531 C CA . TYR A 1 205 ? -3.175 4.938 -1.976 1.00 89.56 205 TYR A CA 1
ATOM 1532 C C . TYR A 1 205 ? -2.301 3.798 -1.447 1.00 89.56 205 TYR A C 1
ATOM 1534 O O . TYR A 1 205 ? -1.941 2.897 -2.205 1.00 89.56 205 TYR A O 1
ATOM 1542 N N . TYR A 1 206 ? -1.953 3.821 -0.165 1.00 76.38 206 TYR A N 1
ATOM 1543 C CA . TYR A 1 206 ? -1.094 2.838 0.474 1.00 76.38 206 TYR A CA 1
ATOM 1544 C C . TYR A 1 206 ? -1.330 2.763 1.986 1.00 76.38 206 TYR A C 1
ATOM 1546 O O . TYR A 1 206 ? -0.748 3.507 2.769 1.00 76.38 206 TYR A O 1
ATOM 1554 N N . VAL A 1 207 ? -2.115 1.791 2.430 1.00 63.69 207 VAL A N 1
ATOM 1555 C CA . VAL A 1 207 ? -2.232 1.508 3.861 1.00 63.69 207 VAL A CA 1
ATOM 1556 C C . VAL A 1 207 ? -1.230 0.402 4.182 1.00 63.69 207 VAL A C 1
ATOM 1558 O O . VAL A 1 207 ? -1.442 -0.756 3.820 1.00 63.69 207 VAL A O 1
ATOM 1561 N N . SER A 1 208 ? -0.094 0.766 4.787 1.00 58.47 208 SER A N 1
ATOM 1562 C CA . SER A 1 208 ? 0.881 -0.221 5.275 1.00 58.47 208 SER A CA 1
ATOM 1563 C C . SER A 1 208 ? 0.231 -1.192 6.267 1.00 58.47 208 SER A C 1
ATOM 1565 O O . SER A 1 208 ? -0.747 -0.833 6.915 1.00 58.47 208 SER A O 1
ATOM 1567 N N . SER A 1 209 ? 0.791 -2.408 6.304 1.00 50.53 209 SER A N 1
ATOM 1568 C CA . SER A 1 209 ? 0.516 -3.581 7.152 1.00 50.53 209 SER A CA 1
ATOM 1569 C C . SER A 1 209 ? -0.739 -3.587 8.036 1.00 50.53 209 SER A C 1
ATOM 1571 O O . SER A 1 209 ? -0.999 -2.718 8.854 1.00 50.53 209 SER A O 1
ATOM 1573 N N . ALA A 1 210 ? -1.462 -4.705 7.949 1.00 56.59 210 ALA A N 1
ATOM 1574 C CA . ALA A 1 210 ? -2.534 -5.078 8.867 1.00 56.59 210 ALA A CA 1
ATOM 1575 C C . ALA A 1 210 ? -3.802 -4.187 8.921 1.00 56.59 210 ALA A C 1
ATOM 1577 O O . ALA A 1 210 ? -4.473 -4.204 9.959 1.00 56.59 210 ALA A O 1
ATOM 1578 N N . PRO A 1 211 ? -4.266 -3.526 7.831 1.00 65.19 211 PRO A N 1
ATOM 1579 C CA . PRO A 1 211 ? -5.529 -2.774 7.879 1.00 65.19 211 PRO A CA 1
ATOM 1580 C C . PRO A 1 211 ? -6.727 -3.645 8.289 1.00 65.19 211 PRO A C 1
ATOM 1582 O O . PRO A 1 211 ? -7.728 -3.138 8.785 1.00 65.19 211 PRO A O 1
ATOM 1585 N N . TYR A 1 212 ? -6.606 -4.964 8.125 1.00 82.38 212 TYR A N 1
ATOM 1586 C CA . TYR A 1 212 ? -7.655 -5.934 8.405 1.00 82.38 212 TYR A CA 1
ATOM 1587 C C . TYR A 1 212 ? -7.451 -6.759 9.680 1.00 82.38 212 TYR A C 1
ATOM 1589 O O . TYR A 1 212 ? -8.335 -7.547 9.998 1.00 82.38 212 TYR A O 1
ATOM 1597 N N . GLN A 1 213 ? -6.353 -6.602 10.435 1.00 89.12 213 GLN A N 1
ATOM 1598 C CA . GLN A 1 213 ? -6.159 -7.402 11.657 1.00 89.12 213 GLN 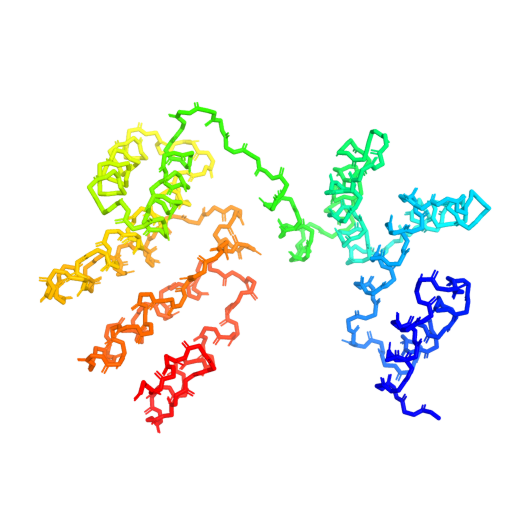A CA 1
ATOM 1599 C C . GLN A 1 213 ? -7.208 -7.067 12.717 1.00 89.12 213 GLN A C 1
ATOM 1601 O O . GLN A 1 213 ? -7.960 -7.947 13.126 1.00 89.12 213 GLN A O 1
ATOM 1606 N N . LEU A 1 214 ? -7.327 -5.793 13.103 1.00 94.19 214 LEU A N 1
ATOM 1607 C CA . LEU A 1 214 ? -8.342 -5.361 14.066 1.00 94.19 214 LEU A CA 1
ATOM 1608 C C . LEU A 1 214 ? -9.781 -5.650 13.578 1.00 94.19 214 LEU A C 1
ATOM 1610 O O . LEU A 1 214 ? -10.527 -6.280 14.330 1.00 94.19 214 LEU A O 1
ATOM 1614 N N . PRO A 1 215 ? -10.184 -5.292 12.337 1.00 95.00 215 PRO A N 1
ATOM 1615 C CA . PRO A 1 215 ? -11.484 -5.691 11.796 1.00 95.00 215 PRO A CA 1
ATOM 1616 C C . PRO A 1 215 ? -11.707 -7.206 11.786 1.00 95.00 215 PRO A C 1
ATOM 1618 O O . PRO A 1 215 ? -12.812 -7.658 12.066 1.00 95.00 215 PRO A O 1
ATOM 1621 N N . GLY A 1 216 ? -10.673 -7.997 11.491 1.00 94.50 216 GLY A N 1
ATOM 1622 C CA . GLY A 1 216 ? -10.717 -9.458 11.506 1.00 94.50 216 GLY A CA 1
ATOM 1623 C C . GLY A 1 216 ? -10.970 -10.022 12.899 1.00 94.50 216 GLY A C 1
ATOM 1624 O O . GLY A 1 216 ? -11.870 -10.845 13.062 1.00 94.50 216 GLY A O 1
ATOM 1625 N N . MET A 1 217 ? -10.233 -9.541 13.904 1.00 94.38 217 MET A N 1
ATOM 1626 C CA . MET A 1 217 ? -10.429 -9.914 15.309 1.00 94.38 217 MET A CA 1
ATOM 1627 C C . MET A 1 217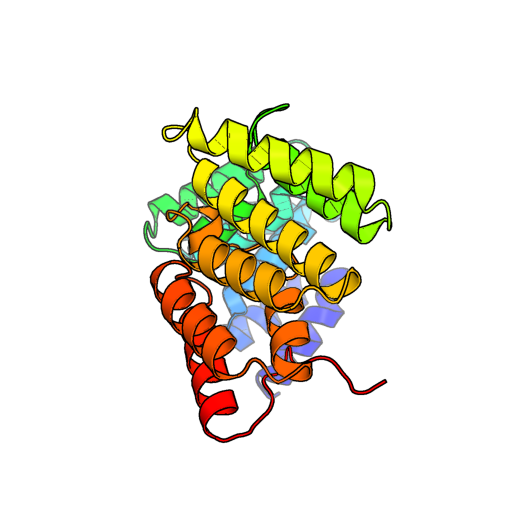 ? -11.843 -9.562 15.782 1.00 94.38 217 MET A C 1
ATOM 1629 O O . MET A 1 217 ? -12.531 -10.399 16.355 1.00 94.38 217 MET A O 1
ATOM 1633 N N . LEU A 1 218 ? -12.302 -8.342 15.495 1.00 96.75 218 LEU A N 1
ATOM 1634 C CA . LEU A 1 218 ? -13.635 -7.871 15.869 1.00 96.75 218 LEU A CA 1
ATOM 1635 C C . LEU A 1 218 ? -14.744 -8.674 15.179 1.00 96.75 218 LEU A C 1
ATOM 1637 O O . LEU A 1 218 ? -15.721 -9.056 15.820 1.00 96.75 218 LEU A O 1
ATOM 1641 N N . LEU A 1 219 ? -14.583 -8.987 13.892 1.00 96.31 219 LEU A N 1
ATOM 1642 C CA . LEU A 1 219 ? -15.545 -9.799 13.153 1.00 96.31 219 LEU A CA 1
ATOM 1643 C C . LEU A 1 219 ? -15.629 -11.227 13.709 1.00 96.31 219 LEU A C 1
ATOM 1645 O O . LEU A 1 219 ? -16.731 -11.760 13.833 1.00 96.31 219 LEU A O 1
ATOM 1649 N N . ALA A 1 220 ? -14.489 -11.827 14.066 1.00 94.31 220 ALA A N 1
ATOM 1650 C CA . ALA A 1 220 ? -14.441 -13.142 14.703 1.00 94.31 220 ALA A CA 1
ATOM 1651 C C . ALA A 1 220 ? -15.101 -13.148 16.091 1.00 94.31 220 ALA A C 1
ATOM 1653 O O . ALA A 1 220 ? -15.727 -14.135 16.467 1.00 94.31 220 ALA A O 1
ATOM 1654 N N . ASP A 1 221 ? -15.030 -12.025 16.807 1.00 94.44 221 ASP A N 1
ATOM 1655 C CA . ASP A 1 221 ? -15.642 -11.835 18.126 1.00 94.44 221 ASP A CA 1
ATOM 1656 C C . ASP A 1 221 ? -17.135 -11.417 18.055 1.00 94.44 221 ASP A C 1
ATOM 1658 O O . ASP A 1 221 ? -17.789 -11.180 19.075 1.00 94.44 221 ASP A O 1
ATOM 1662 N N . GLY A 1 222 ? -17.704 -11.353 16.843 1.00 94.75 222 GLY A N 1
ATOM 1663 C CA . GLY A 1 222 ? -19.128 -11.114 16.583 1.00 94.75 222 GLY A CA 1
ATOM 1664 C C . GLY A 1 222 ? -19.514 -9.671 16.228 1.00 94.75 222 GLY A C 1
ATOM 1665 O O . GLY A 1 222 ? -20.697 -9.405 16.011 1.00 94.75 222 GLY A O 1
ATOM 1666 N N . GLU A 1 223 ? -18.562 -8.741 16.107 1.00 97.12 223 GLU A N 1
ATOM 1667 C CA . GLU A 1 223 ? -18.805 -7.309 15.831 1.00 97.12 223 GLU A CA 1
ATOM 1668 C C . GLU A 1 223 ? -19.056 -7.014 14.346 1.00 97.12 223 GLU A C 1
ATOM 1670 O O . GLU A 1 223 ? -18.385 -6.209 13.694 1.00 97.12 223 GLU A O 1
ATOM 1675 N N . ARG A 1 224 ? -20.066 -7.678 13.784 1.00 97.38 224 ARG A N 1
ATOM 1676 C CA . ARG A 1 224 ? -20.404 -7.603 12.360 1.00 97.38 224 ARG A CA 1
ATOM 1677 C C . ARG A 1 224 ? -20.765 -6.189 11.895 1.00 97.38 224 ARG A C 1
ATOM 1679 O O . ARG A 1 224 ? -20.217 -5.718 10.900 1.00 97.38 224 ARG A O 1
ATOM 1686 N N . GLU A 1 225 ? -21.674 -5.512 12.593 1.00 98.12 225 GLU A N 1
ATOM 1687 C CA . GLU A 1 225 ? -22.177 -4.196 12.166 1.00 98.12 225 GLU A CA 1
ATOM 1688 C C . GLU A 1 225 ? -21.103 -3.108 12.260 1.00 98.12 225 GLU A C 1
ATOM 1690 O O . GLU A 1 225 ? -20.961 -2.283 11.355 1.00 98.12 225 GLU A O 1
ATOM 1695 N N . SER A 1 226 ? -20.280 -3.140 13.309 1.00 98.06 226 SER A N 1
ATOM 1696 C CA . SER A 1 226 ? -19.162 -2.210 13.465 1.00 98.06 226 SER A CA 1
ATOM 1697 C C . SER A 1 226 ? -18.103 -2.397 12.382 1.00 98.06 226 SER A C 1
ATOM 1699 O O . SER A 1 226 ? -17.589 -1.410 11.857 1.00 98.06 226 SER A O 1
ATOM 1701 N N . VAL A 1 227 ? -17.809 -3.641 11.989 1.00 97.81 227 VAL A N 1
ATOM 1702 C CA . VAL A 1 227 ? -16.874 -3.925 10.891 1.00 97.81 227 VAL A CA 1
ATOM 1703 C C . VAL A 1 227 ? -17.448 -3.475 9.545 1.00 97.81 227 VAL A C 1
ATOM 1705 O O . VAL A 1 227 ? -16.742 -2.838 8.764 1.00 97.81 227 VAL A O 1
ATOM 1708 N N . LEU A 1 228 ? -18.740 -3.701 9.280 1.00 97.75 228 LEU A N 1
ATOM 1709 C CA . LEU A 1 228 ? -19.406 -3.165 8.085 1.00 97.75 228 LEU A CA 1
ATOM 1710 C C . LEU A 1 228 ? -19.348 -1.632 8.035 1.00 97.75 228 LEU A C 1
ATOM 1712 O O . LEU A 1 228 ? -19.111 -1.051 6.972 1.00 97.75 228 LEU A O 1
ATOM 1716 N N . GLN A 1 229 ? -19.534 -0.975 9.181 1.00 97.38 229 GLN A N 1
ATOM 1717 C CA . GLN A 1 229 ? -19.431 0.474 9.293 1.00 97.38 229 GLN A CA 1
ATOM 1718 C C . GLN A 1 229 ? -18.004 0.969 9.025 1.00 97.38 229 GLN A C 1
ATOM 1720 O O . GLN A 1 229 ? -17.841 1.939 8.283 1.00 97.38 229 GLN A O 1
ATOM 1725 N N . PHE A 1 230 ? -16.988 0.299 9.576 1.00 96.50 230 PHE A N 1
ATOM 1726 C CA . PHE A 1 230 ? -15.582 0.585 9.287 1.00 96.50 230 PHE A CA 1
ATOM 1727 C C . PHE A 1 230 ? -15.293 0.491 7.786 1.00 96.50 230 PHE A C 1
ATOM 1729 O O . PHE A 1 230 ? -14.844 1.471 7.197 1.00 96.50 230 PHE A O 1
ATOM 1736 N N . LEU A 1 231 ? -15.630 -0.634 7.145 1.00 95.38 231 LEU A N 1
ATOM 1737 C CA . LEU A 1 231 ? -15.365 -0.856 5.718 1.00 95.38 231 LEU A CA 1
ATOM 1738 C C . LEU A 1 231 ? -16.038 0.209 4.841 1.00 95.38 231 LEU A C 1
ATOM 1740 O O . LEU A 1 231 ? -15.417 0.746 3.926 1.00 95.38 231 LEU A O 1
ATOM 1744 N N . ALA A 1 232 ? -17.292 0.562 5.140 1.00 94.88 232 ALA A N 1
ATOM 1745 C CA . ALA A 1 232 ? -18.034 1.567 4.383 1.00 94.88 232 ALA A CA 1
ATOM 1746 C C . ALA A 1 232 ? -17.468 2.989 4.540 1.00 94.88 232 ALA A C 1
ATOM 1748 O O . ALA A 1 232 ? -17.489 3.768 3.585 1.00 94.88 232 ALA A O 1
ATOM 1749 N N . ARG A 1 233 ? -16.988 3.351 5.736 1.00 95.00 233 ARG A N 1
ATOM 1750 C CA . ARG A 1 233 ? -16.347 4.650 5.991 1.00 95.00 233 ARG A CA 1
ATOM 1751 C C . ARG A 1 233 ? -14.973 4.705 5.341 1.00 95.00 233 ARG A C 1
ATOM 1753 O O . ARG A 1 233 ? -14.710 5.616 4.561 1.00 95.00 233 ARG A O 1
ATOM 1760 N N . PHE A 1 234 ? -14.158 3.680 5.567 1.00 92.00 234 PHE A N 1
ATOM 1761 C CA . PHE A 1 234 ? -12.794 3.631 5.068 1.00 92.00 234 PHE A CA 1
ATOM 1762 C C . PHE A 1 234 ? -12.725 3.565 3.538 1.00 92.00 234 PHE A C 1
ATOM 1764 O O . PHE A 1 234 ? -11.860 4.198 2.945 1.00 92.00 234 PHE A O 1
ATOM 1771 N N . ALA A 1 235 ? -13.697 2.928 2.873 1.00 92.06 235 ALA A N 1
ATOM 1772 C CA . ALA A 1 235 ? -13.804 2.917 1.409 1.00 92.06 235 ALA A CA 1
ATOM 1773 C C . ALA A 1 235 ? -13.991 4.314 0.780 1.00 92.06 235 ALA A C 1
ATOM 1775 O O . ALA A 1 235 ? -13.751 4.496 -0.419 1.00 92.06 235 ALA A O 1
ATOM 1776 N N . LYS A 1 236 ? -14.427 5.316 1.556 1.00 91.81 236 LYS A N 1
ATOM 1777 C CA . LYS A 1 236 ? -14.493 6.708 1.084 1.00 91.81 236 LYS A CA 1
ATOM 1778 C C . LYS A 1 236 ? -13.098 7.327 1.000 1.00 91.81 236 LYS A C 1
ATOM 1780 O O . LYS A 1 236 ? -12.843 8.056 0.045 1.00 91.81 236 LYS A O 1
ATOM 1785 N N . THR A 1 237 ? -12.225 6.980 1.944 1.00 89.25 237 THR A N 1
ATOM 1786 C CA . THR A 1 237 ? -10.853 7.488 2.080 1.00 89.25 237 THR A CA 1
ATOM 1787 C C . THR A 1 237 ? -9.862 6.696 1.226 1.00 89.25 237 THR A C 1
ATOM 1789 O O . THR A 1 237 ? -9.142 7.281 0.423 1.00 89.25 237 THR A O 1
ATOM 1792 N N . CYS A 1 238 ? -9.848 5.366 1.347 1.00 89.19 238 CYS A N 1
ATOM 1793 C CA . CYS A 1 238 ? -8.906 4.499 0.648 1.00 89.19 238 CYS A CA 1
ATOM 1794 C C . CYS A 1 238 ? -9.349 4.273 -0.804 1.00 89.19 238 CYS A C 1
ATOM 1796 O O . CYS A 1 238 ? -10.254 3.486 -1.086 1.00 89.19 238 CYS A O 1
ATOM 1798 N N . VAL A 1 239 ? -8.724 4.994 -1.734 1.00 89.31 239 VAL A N 1
ATOM 1799 C CA . VAL A 1 239 ? -8.994 4.911 -3.174 1.00 89.31 239 VAL A CA 1
ATOM 1800 C C . VAL A 1 239 ? -8.464 3.601 -3.749 1.00 89.31 239 VAL A C 1
ATOM 1802 O O . VAL A 1 239 ? -9.173 2.962 -4.527 1.00 89.31 239 VAL A O 1
ATOM 1805 N N . ALA A 1 240 ? -7.256 3.190 -3.346 1.00 86.06 240 ALA A N 1
ATOM 1806 C CA . ALA A 1 240 ? -6.609 1.981 -3.854 1.00 86.06 240 ALA A CA 1
ATOM 1807 C C . ALA A 1 240 ? -7.440 0.713 -3.588 1.00 86.06 240 ALA A C 1
ATOM 1809 O O . ALA A 1 240 ? -7.695 -0.049 -4.522 1.00 86.06 240 ALA A O 1
ATOM 1810 N N . ASP A 1 241 ? -7.956 0.554 -2.365 1.00 87.56 241 ASP A N 1
ATOM 1811 C CA . ASP A 1 241 ? -8.632 -0.680 -1.937 1.00 87.56 241 ASP A CA 1
ATOM 1812 C C . ASP A 1 241 ? -10.164 -0.546 -1.911 1.00 87.56 241 ASP A C 1
ATOM 1814 O O . ASP A 1 241 ? -10.867 -1.462 -1.482 1.00 87.56 241 ASP A O 1
ATOM 1818 N N . ARG A 1 242 ? -10.735 0.571 -2.396 1.00 90.69 242 ARG A N 1
ATOM 1819 C CA . ARG A 1 242 ? -12.187 0.844 -2.337 1.00 90.69 242 ARG A CA 1
ATOM 1820 C C . ARG A 1 242 ? -13.035 -0.342 -2.797 1.00 90.69 242 ARG A C 1
ATOM 1822 O O . ARG A 1 242 ? -14.021 -0.686 -2.150 1.00 90.69 242 ARG A O 1
ATOM 1829 N N . LYS A 1 243 ? -12.676 -0.954 -3.930 1.00 91.00 243 LYS A N 1
ATOM 1830 C CA . LYS A 1 243 ? -13.425 -2.090 -4.494 1.00 91.00 243 LYS A CA 1
ATOM 1831 C C . LYS A 1 243 ? -13.390 -3.304 -3.567 1.00 91.00 243 LYS A C 1
ATOM 1833 O O . LYS A 1 243 ? -14.416 -3.944 -3.368 1.00 91.00 243 LYS A O 1
ATOM 1838 N N . GLU A 1 244 ? -12.231 -3.598 -2.993 1.00 89.88 244 GLU A N 1
ATOM 1839 C CA . GLU A 1 244 ? -12.006 -4.754 -2.122 1.00 89.88 244 GLU A CA 1
ATOM 1840 C C . GLU A 1 244 ? -12.676 -4.566 -0.755 1.00 89.88 244 GLU A C 1
ATOM 1842 O O . GLU A 1 244 ? -13.287 -5.501 -0.233 1.00 89.88 244 GLU A O 1
ATOM 1847 N N . LEU A 1 245 ? -12.657 -3.343 -0.217 1.00 92.25 245 LEU A N 1
ATOM 1848 C CA . LEU A 1 245 ? -13.377 -2.962 1.001 1.00 92.25 245 LEU A CA 1
ATOM 1849 C C . LEU A 1 245 ? -14.891 -3.157 0.845 1.00 92.25 245 LEU A C 1
ATOM 1851 O O . LEU A 1 245 ? -15.534 -3.767 1.702 1.00 92.25 245 LEU A O 1
ATOM 1855 N N . LEU A 1 246 ? -15.462 -2.681 -0.267 1.00 94.62 246 LEU A N 1
ATOM 1856 C CA . LEU A 1 246 ? -16.890 -2.833 -0.558 1.00 94.62 246 LEU A CA 1
ATOM 1857 C C . LEU A 1 246 ? -17.271 -4.297 -0.810 1.00 94.62 246 LEU A C 1
ATOM 1859 O O . LEU A 1 246 ? -18.257 -4.767 -0.246 1.00 94.62 246 LEU A O 1
ATOM 1863 N N . ALA A 1 247 ? -16.458 -5.036 -1.569 1.00 93.75 247 ALA A N 1
ATOM 1864 C CA . ALA A 1 247 ? -16.668 -6.465 -1.789 1.00 93.75 247 ALA A CA 1
ATOM 1865 C C . ALA A 1 247 ? -16.609 -7.261 -0.473 1.00 93.75 247 ALA A C 1
ATOM 1867 O O . ALA A 1 247 ? -17.446 -8.129 -0.232 1.00 93.75 247 ALA A O 1
ATOM 1868 N N . SER A 1 248 ? -15.672 -6.931 0.422 1.00 94.31 248 SER A N 1
ATOM 1869 C CA . SER A 1 248 ? -15.586 -7.545 1.753 1.00 94.31 248 SER A CA 1
ATOM 1870 C C . SER A 1 248 ? -16.834 -7.258 2.589 1.00 94.31 248 SER A C 1
ATOM 1872 O O . SER A 1 248 ? -17.347 -8.154 3.258 1.00 94.31 248 SER A O 1
ATOM 1874 N N . ALA A 1 249 ? -17.362 -6.031 2.526 1.00 95.56 249 ALA A N 1
ATOM 1875 C CA . ALA A 1 249 ? -18.605 -5.681 3.204 1.00 95.56 249 ALA A CA 1
ATOM 1876 C C . ALA A 1 249 ? -19.796 -6.488 2.657 1.00 95.56 249 ALA A C 1
ATOM 1878 O O . ALA A 1 249 ? -20.622 -6.968 3.434 1.00 95.56 249 ALA A O 1
ATOM 1879 N N . ASP A 1 250 ? -19.869 -6.697 1.342 1.00 97.19 250 ASP A N 1
ATOM 1880 C CA . ASP A 1 250 ? -20.909 -7.526 0.728 1.00 97.19 250 ASP A CA 1
ATOM 1881 C C . ASP A 1 250 ? -20.810 -8.995 1.146 1.00 97.19 250 ASP A C 1
ATOM 1883 O O . ASP A 1 250 ? -21.834 -9.595 1.479 1.00 97.19 250 ASP A O 1
ATOM 1887 N N . LEU A 1 251 ? -19.604 -9.567 1.219 1.00 96.38 251 LEU A N 1
ATOM 1888 C CA . LEU A 1 251 ? -19.403 -10.925 1.741 1.00 96.38 251 LEU A CA 1
ATOM 1889 C C . LEU A 1 251 ? -19.949 -11.052 3.169 1.00 96.38 251 LEU A C 1
ATOM 1891 O O . LEU A 1 251 ? -20.768 -11.932 3.444 1.00 96.38 251 LEU A O 1
ATOM 1895 N N . ILE A 1 252 ? -19.577 -10.123 4.053 1.00 96.50 252 ILE A N 1
ATOM 1896 C CA . ILE A 1 252 ? -20.024 -10.121 5.453 1.00 96.50 252 ILE A CA 1
ATOM 1897 C C . ILE A 1 252 ? -21.552 -10.003 5.545 1.00 96.50 252 ILE A C 1
ATOM 1899 O O . ILE A 1 252 ? -22.174 -10.720 6.332 1.00 96.50 252 ILE A O 1
ATOM 1903 N N . ARG A 1 253 ? -22.190 -9.161 4.715 1.00 96.94 253 ARG A N 1
ATOM 1904 C CA . ARG A 1 253 ? -23.662 -9.045 4.656 1.00 96.94 253 ARG A CA 1
ATOM 1905 C C . ARG A 1 253 ? -24.344 -10.376 4.330 1.00 96.94 253 ARG A C 1
ATOM 1907 O O . ARG A 1 253 ? -25.401 -10.668 4.887 1.00 96.94 253 ARG A O 1
ATOM 1914 N N . HIS A 1 254 ? -23.713 -11.213 3.515 1.00 96.69 254 HIS A N 1
ATOM 1915 C CA . HIS A 1 254 ? -24.217 -12.540 3.157 1.00 96.69 254 HIS A CA 1
ATOM 1916 C C . HIS A 1 254 ? -23.743 -13.655 4.105 1.00 96.69 254 HIS A C 1
ATOM 1918 O O . HIS A 1 254 ? -23.924 -14.831 3.803 1.00 96.69 254 HIS A O 1
ATOM 1924 N N . GLY A 1 255 ? -23.142 -13.312 5.252 1.00 94.50 255 GLY A N 1
ATOM 1925 C CA . GLY A 1 255 ? -22.630 -14.293 6.215 1.00 94.50 255 GLY A CA 1
ATOM 1926 C C . GLY A 1 255 ? -21.375 -15.029 5.738 1.00 94.50 255 GLY A C 1
ATOM 1927 O O . GLY A 1 255 ? -21.022 -16.063 6.301 1.00 94.50 255 GLY A O 1
ATOM 1928 N N . GLN A 1 256 ? -20.706 -14.513 4.706 1.00 95.38 256 GLN A N 1
ATOM 1929 C CA . GLN A 1 256 ? -19.467 -15.063 4.170 1.00 95.38 256 GLN A CA 1
ATOM 1930 C C . GLN A 1 256 ? -18.256 -14.366 4.794 1.00 95.38 256 GLN A C 1
ATOM 1932 O O . GLN A 1 256 ? -18.319 -13.211 5.221 1.00 95.38 256 GLN A O 1
ATOM 1937 N N . LYS A 1 257 ? -17.134 -15.084 4.839 1.00 92.69 257 LYS A N 1
ATOM 1938 C CA . LYS A 1 257 ? -15.874 -14.596 5.400 1.00 92.69 257 LYS A CA 1
ATOM 1939 C C . LYS A 1 257 ? -15.019 -13.966 4.293 1.00 92.69 257 LYS A C 1
ATOM 1941 O O . LYS A 1 257 ? -14.771 -14.634 3.288 1.00 92.69 257 LYS A O 1
ATOM 1946 N N . PRO A 1 258 ? -14.562 -12.713 4.450 1.00 92.25 258 PRO A N 1
ATOM 1947 C CA . PRO A 1 258 ? -13.563 -12.126 3.561 1.00 92.25 258 PRO A CA 1
ATOM 1948 C C . PRO A 1 258 ? -12.236 -12.890 3.602 1.00 92.25 258 PRO A C 1
ATOM 1950 O O . PRO A 1 258 ? -11.952 -13.598 4.565 1.00 92.25 258 PRO A O 1
ATOM 1953 N N . VAL A 1 259 ? -11.382 -12.684 2.595 1.00 89.25 259 VAL A N 1
ATOM 1954 C CA . VAL A 1 259 ? -10.062 -13.345 2.496 1.00 89.25 259 VAL A CA 1
ATOM 1955 C C . VAL A 1 259 ? -9.142 -13.055 3.688 1.00 89.25 259 VAL A C 1
ATOM 1957 O O . VAL A 1 259 ? -8.300 -13.872 4.035 1.00 89.25 259 VAL A O 1
ATOM 1960 N N . TRP A 1 260 ? -9.313 -11.895 4.321 1.00 89.06 260 TRP A N 1
ATOM 1961 C CA . TRP A 1 260 ? -8.545 -11.460 5.486 1.00 89.06 260 TRP A CA 1
ATOM 1962 C C . TRP A 1 260 ? -9.157 -11.904 6.823 1.00 89.06 260 TRP A C 1
ATOM 1964 O O . TRP A 1 260 ? -8.621 -11.557 7.874 1.00 89.06 260 TRP A O 1
ATOM 1974 N N . TYR A 1 261 ? -10.279 -12.635 6.811 1.00 89.75 261 TYR A N 1
ATOM 1975 C CA . TYR A 1 261 ? -10.863 -13.184 8.034 1.00 89.75 261 TYR A CA 1
ATOM 1976 C C . TYR A 1 261 ? -9.852 -14.134 8.707 1.00 89.75 261 TYR A C 1
ATOM 1978 O O . TYR A 1 261 ? -9.277 -14.972 8.007 1.00 89.75 261 TYR A O 1
ATOM 1986 N N . PRO A 1 262 ? -9.635 -14.043 10.035 1.00 85.12 262 PRO A N 1
ATOM 1987 C CA . PRO A 1 262 ? -8.667 -14.889 10.729 1.00 85.12 262 PRO A CA 1
ATOM 1988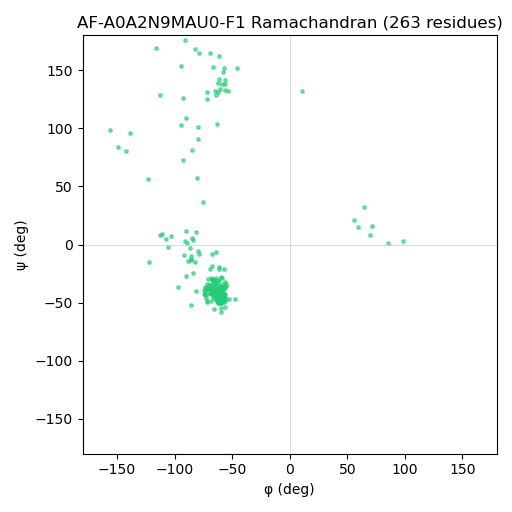 C C . PRO A 1 262 ? -8.940 -16.382 10.507 1.00 85.12 262 PRO A C 1
ATOM 1990 O O . PRO A 1 262 ? -10.092 -16.823 10.547 1.00 85.12 262 PRO A O 1
ATOM 1993 N N . ALA A 1 263 ? -7.893 -17.179 10.284 1.00 76.50 263 ALA A N 1
ATOM 1994 C CA . ALA A 1 263 ? -8.043 -18.631 10.275 1.00 76.50 263 ALA A CA 1
ATOM 1995 C C . ALA A 1 263 ? -8.606 -19.106 11.628 1.00 76.50 263 ALA A C 1
ATOM 1997 O O . ALA A 1 263 ? -8.384 -18.465 12.653 1.00 76.50 263 ALA A O 1
ATOM 1998 N N . ALA A 1 264 ? -9.377 -20.194 11.621 1.00 62.44 264 ALA A N 1
ATOM 1999 C CA . ALA A 1 264 ? -9.736 -20.850 12.872 1.00 62.44 264 ALA A CA 1
ATOM 2000 C C . ALA A 1 264 ? -8.479 -21.547 13.412 1.00 62.44 264 ALA A C 1
ATOM 2002 O O . ALA A 1 264 ? -7.868 -22.312 12.661 1.00 62.44 264 ALA A O 1
ATOM 2003 N N . ASP A 1 265 ? -8.108 -21.234 14.653 1.00 48.66 265 ASP A N 1
ATOM 2004 C CA . ASP A 1 265 ? -7.056 -21.934 15.401 1.00 48.66 265 ASP A CA 1
ATOM 2005 C C . ASP A 1 265 ? -7.449 -23.392 15.702 1.00 48.66 265 ASP A C 1
ATOM 2007 O O . ASP A 1 265 ? -8.658 -23.652 15.938 1.00 48.66 265 ASP A O 1
#

Sequence (265 aa):
MPVQELANAAELLSAADKPLAEKLLLQGQARDPQSKWPRRLGRLYAEALAGADAAYAKLARQKLEESQDPELLATAGHFVFTSNLPDGQVLGKAYVERALQLDPQSVPAHAARARMHQPADGSAAALARQAE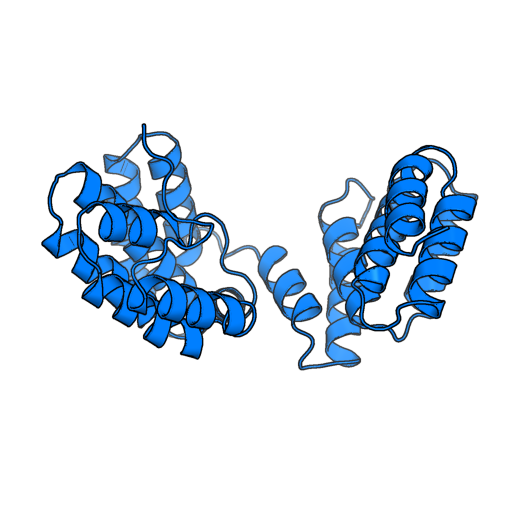SSFFKGDRDAARKDATSALQQAQKSTTDPDYGTAIYQANMVLGMIAMSDHDRKSAVKCMLAAADAPSTEELAYYVSSAPYQLPGMLLADGERESVLQFLARFAKTCVADRKELLASADLIRHGQKPVWYPAAD

pLDDT: mean 92.15, std 7.26, range [48.66, 98.5]

Mean predicted aligned error: 4.97 Å

Nearest PDB structures (foldseek):
  5a7d-assembly4_D  TM=3.456E-01  e=7.543E-02  Drosophila melanogaster
  8rsv-assembly1_A  TM=3.182E-01  e=4.842E-01  Bacillus phage phi3T
  3q15-assembly2_B-3  TM=2.549E-01  e=2.361E-01  Bacillus subtilis
  4jhr-assembly1_A  TM=2.938E-01  e=5.269E-01  Mus musculus
  8j0o-assembly1_B  TM=2.554E-01  e=1.227E+00  Homo sapiens

Solvent-accessible surface area (backbone atoms only — not comparable to full-atom values): 13099 Å² total; per-residue (Å²): 130,58,62,68,54,31,52,54,52,19,61,68,22,53,83,79,37,50,73,60,14,50,55,32,42,53,54,31,30,76,75,41,73,88,53,75,41,44,44,56,51,12,42,52,34,24,53,30,56,57,43,89,53,63,70,58,15,52,52,33,51,51,53,60,73,70,53,86,52,33,52,23,29,5,35,18,10,41,47,23,35,76,40,91,33,85,65,13,52,62,54,8,48,53,30,22,51,49,11,34,71,77,33,79,78,40,55,55,14,47,21,32,51,37,72,72,57,74,67,57,87,87,33,26,37,37,28,10,55,49,11,47,53,29,42,79,72,67,39,55,66,60,14,48,52,29,14,53,49,6,43,57,41,21,72,75,36,75,83,47,77,46,24,24,44,6,36,23,45,14,21,45,46,48,13,45,50,24,50,75,70,70,34,56,70,56,17,52,52,22,44,46,52,22,33,67,32,53,77,20,64,33,45,22,35,41,73,71,82,66,85,44,51,52,48,21,55,38,42,75,75,62,40,51,68,63,38,44,50,27,34,62,44,31,35,73,46,19,64,67,51,24,68,58,33,50,51,36,38,53,31,47,75,72,75,40,77,41,93,67,44,67,78,85,130

Radius of gyration: 20.85 Å; Cα contacts (8 Å, |Δi|>4): 418; chains: 1; bounding box: 50×43×54 Å

Secondary structure (DSSP, 8-state):
--HHHHHHHHHHHTTT-HHHHHHHHHHHHHH-TTSSHHHHHHHHHHHHHTSS-HHHHHHHHHHHHH---HHHHHHHHHHHHTSS-TTHHHHHHHHHHHHHHH-TT-HHHHHHHHHH--PPTTSHHHHHHHHHHHHHTT-HHHHHHHHHHHHHHHHH-TTSTTHHHHHHHHHHHHHHHHHHTT-HHHHHHHHHHHHTSPP-HHHHH---S-TTHHHHHHHHTT-HHHHHHHHHHHHHH-STTHHHHHHHHHHHHTTPPPTTSPPP-

Foldseek 3Di:
DDLVVLQVVLVVCLVPPLPSSVVSLVVSCVVPVPDLSLLVLLLSLLCLCLDPPPVVVVVSVVCLVPDLALLNLLNNLLSLCVGPHVCSVVSSVVSLVSSCVSPVPDLSSLQSVLVSDDAPPPALLNLLVVLVVCVVVVNLVSNLVSLVSSLVRLVVCVVRLCSLVSLLSSLCSQLVSCVVVVNLVSNLVSLLSNLVRDAHSCLARNDPPDNCVSLLSSVVVPVLVSSLNSLVSSLVRHNNCVVVSVVQSVCSVVVHHRPSRDDDD